Protein AF-A0A7V6C024-F1 (afdb_monomer)

Foldseek 3Di:
DPPVVVVVVVVVVVVVVVVVVVVVVVVVVVVVPPPPVQDPPQQASWLLVVVQLCVVQVHDPPDRDDLVSLCVAQEGADPPPDLPDDLSNATADPRNNLSNLNHAYYHRANHAYADPLSCLRNLNHQEDHHANYAHADPLSLLNNLNHQEDHHANYAHADPVSCVNNVNHNYDHHHNYNYDD

Mean predicted aligned error: 11.64 Å

Sequence (181 aa):
MKRLTNKIVKKAIWQKGALAILFILLFLILSACGGKAATKDELVADKNLQKLIRTTLALSEEHKITIDDLKKLKTLKCDYCDGDLTQEQKIISLLGLEHATNLEDLELQYNKISDITALANLKKLSKLYLHDNDISDISVLSGLTNLKSLWILQNRITDVSALSKLINLQHLDIAFNKISD

Nearest PDB structures (foldseek):
  2omu-assembly1_A  TM=9.374E-01  e=1.574E-12  Listeria monocytogenes EGD-e
  2omy-assembly1_A  TM=9.307E-01  e=6.108E-12  Listeria monocytogenes EGD-e
  2omz-assembly1_A  TM=8.652E-01  e=1.993E-12  Listeria monocytogenes EGD-e
  2omv-assembly1_A  TM=9.329E-01  e=1.765E-11  Listeria monocytogenes EGD-e
  4fmz-assembly1_A  TM=7.833E-01  e=1.239E-11  Listeria monocytogenes serotype 4b str. F2365

Structure (mmCIF, N/CA/C/O backbone):
data_AF-A0A7V6C024-F1
#
_entry.id   AF-A0A7V6C024-F1
#
loop_
_atom_site.group_PDB
_atom_site.id
_atom_site.type_symbol
_atom_site.label_atom_id
_atom_site.label_alt_id
_atom_site.label_comp_id
_atom_site.label_asym_id
_atom_site.label_entity_id
_atom_site.label_seq_id
_atom_site.pdbx_PDB_ins_code
_atom_site.Cartn_x
_atom_site.Cartn_y
_atom_site.Cartn_z
_atom_site.occupancy
_atom_site.B_iso_or_equiv
_atom_site.auth_seq_id
_atom_site.auth_comp_id
_atom_site.auth_asym_id
_atom_site.auth_atom_id
_atom_site.pdbx_PDB_model_num
ATOM 1 N N . MET A 1 1 ? -5.488 29.085 -77.826 1.00 54.28 1 MET A N 1
ATOM 2 C CA . MET A 1 1 ? -5.741 27.928 -76.929 1.00 54.28 1 MET A CA 1
ATOM 3 C C . MET A 1 1 ? -4.695 27.726 -75.803 1.00 54.28 1 MET A C 1
ATOM 5 O O . MET A 1 1 ? -4.559 26.616 -75.318 1.00 54.28 1 MET A O 1
ATOM 9 N N . LYS A 1 2 ? -3.992 28.765 -75.301 1.00 52.16 2 LYS A N 1
ATOM 10 C CA . LYS A 1 2 ? -2.992 28.635 -74.200 1.00 52.16 2 LYS A CA 1
ATOM 11 C C . LYS A 1 2 ? -3.366 29.335 -72.870 1.00 52.16 2 LYS A C 1
ATOM 13 O O . LYS A 1 2 ? -2.596 29.284 -71.919 1.00 52.16 2 LYS A O 1
ATOM 18 N N . ARG A 1 3 ? -4.538 29.988 -72.773 1.00 53.03 3 ARG A N 1
ATOM 19 C CA . ARG A 1 3 ? -4.987 30.706 -71.550 1.00 53.03 3 ARG A CA 1
ATOM 20 C C . ARG A 1 3 ? -6.018 29.953 -70.691 1.00 53.03 3 ARG A C 1
ATOM 22 O O . ARG A 1 3 ? -6.073 30.199 -69.492 1.00 53.03 3 ARG A O 1
ATOM 29 N N . LEU A 1 4 ? -6.782 29.012 -71.255 1.00 45.53 4 LEU A N 1
ATOM 30 C CA . LEU A 1 4 ? -7.743 28.185 -70.499 1.00 45.53 4 LEU A CA 1
ATOM 31 C C . LEU A 1 4 ? -7.077 26.993 -69.789 1.00 45.53 4 LEU A C 1
ATOM 33 O O . LEU A 1 4 ? -7.498 26.613 -68.700 1.00 45.53 4 LEU A O 1
ATOM 37 N N . THR A 1 5 ? -5.974 26.473 -70.332 1.00 49.38 5 THR A N 1
ATOM 38 C CA . THR A 1 5 ? -5.200 25.373 -69.733 1.00 49.38 5 THR A CA 1
ATOM 39 C C . THR A 1 5 ? -4.528 25.773 -68.415 1.00 49.38 5 THR A C 1
ATOM 41 O O . THR A 1 5 ? -4.522 24.993 -67.470 1.00 49.38 5 THR A O 1
ATOM 44 N N . ASN A 1 6 ? -4.071 27.021 -68.275 1.00 48.81 6 ASN A N 1
ATOM 45 C CA . ASN A 1 6 ? -3.399 27.486 -67.054 1.00 48.81 6 ASN A CA 1
ATOM 46 C C . ASN A 1 6 ? -4.333 27.673 -65.840 1.00 48.81 6 ASN A C 1
ATOM 48 O O . ASN A 1 6 ? -3.884 27.527 -64.705 1.00 48.81 6 ASN A O 1
ATOM 52 N N . LYS A 1 7 ? -5.628 27.964 -66.040 1.00 54.00 7 LYS A N 1
ATOM 53 C CA . LYS A 1 7 ? -6.599 28.058 -64.929 1.00 54.00 7 LYS A CA 1
ATOM 54 C C . LYS A 1 7 ? -7.032 26.679 -64.422 1.00 54.00 7 LYS A C 1
ATOM 56 O O . LYS A 1 7 ? -7.172 26.508 -63.216 1.00 54.00 7 LYS A O 1
ATOM 61 N N . ILE A 1 8 ? -7.189 25.699 -65.313 1.00 52.50 8 ILE A N 1
ATOM 62 C CA . ILE A 1 8 ? -7.567 24.324 -64.944 1.00 52.50 8 ILE A CA 1
ATOM 63 C C . ILE A 1 8 ? -6.389 23.610 -64.259 1.00 52.50 8 ILE A C 1
ATOM 65 O O . ILE A 1 8 ? -6.577 22.987 -63.218 1.00 52.50 8 ILE A O 1
ATOM 69 N N . VAL A 1 9 ? -5.160 23.797 -64.757 1.00 52.78 9 VAL A N 1
ATOM 70 C CA . VAL A 1 9 ? -3.946 23.219 -64.152 1.00 52.78 9 VAL A CA 1
ATOM 71 C C . VAL A 1 9 ? -3.631 23.850 -62.787 1.00 52.78 9 VAL A C 1
ATOM 73 O O . VAL A 1 9 ? -3.361 23.119 -61.839 1.00 52.78 9 VAL A O 1
ATOM 76 N N . LYS A 1 10 ? -3.767 25.177 -62.609 1.00 51.41 10 LYS A N 1
ATOM 77 C CA . LYS A 1 10 ? -3.590 25.810 -61.282 1.00 51.41 10 LYS A CA 1
ATOM 78 C C . LYS A 1 10 ? -4.656 25.388 -60.260 1.00 51.41 10 LYS A C 1
ATOM 80 O O . LYS A 1 10 ? -4.321 25.216 -59.091 1.00 51.41 10 LYS A O 1
ATOM 85 N N . LYS A 1 11 ? -5.911 25.173 -60.680 1.00 50.06 11 LYS A N 1
ATOM 86 C CA . LYS A 1 11 ? -6.996 24.707 -59.793 1.00 50.06 11 LYS A CA 1
ATOM 87 C C . LYS A 1 11 ? -6.823 23.229 -59.395 1.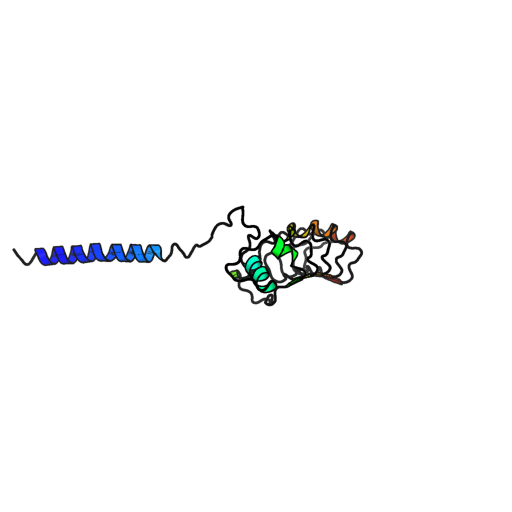00 50.06 11 LYS A C 1
ATOM 89 O O . LYS A 1 11 ? -7.080 22.882 -58.248 1.00 50.06 11 LYS A O 1
ATOM 94 N N . ALA A 1 12 ? -6.292 22.392 -60.293 1.00 44.88 12 ALA A N 1
ATOM 95 C CA . ALA A 1 12 ? -5.966 20.990 -60.010 1.00 44.88 12 ALA A CA 1
ATOM 96 C C . ALA A 1 12 ? -4.742 20.820 -59.083 1.00 44.88 12 ALA A C 1
ATOM 98 O O . ALA A 1 12 ? -4.730 19.917 -58.247 1.00 44.88 12 ALA A O 1
ATOM 99 N N . ILE A 1 13 ? -3.738 21.701 -59.179 1.00 49.62 13 ILE A N 1
ATOM 100 C CA . ILE A 1 13 ? -2.555 21.683 -58.296 1.00 49.62 13 ILE A CA 1
ATOM 101 C C . ILE A 1 13 ? -2.923 22.126 -56.866 1.00 49.62 13 ILE A C 1
ATOM 103 O O . ILE A 1 13 ? -2.433 21.540 -55.904 1.00 49.62 13 ILE A O 1
ATOM 107 N N . TRP A 1 14 ? -3.863 23.066 -56.705 1.00 44.59 14 TRP A N 1
ATOM 108 C CA . TRP A 1 14 ? -4.385 23.452 -55.383 1.00 44.59 14 TRP A CA 1
ATOM 109 C C . TRP A 1 14 ? -5.337 22.415 -54.761 1.00 44.59 14 TRP A C 1
ATOM 111 O O . TRP A 1 14 ? -5.372 22.291 -53.541 1.00 44.59 14 TRP A O 1
ATOM 121 N N . GLN A 1 15 ? -6.053 21.613 -55.560 1.00 50.16 15 GLN A N 1
ATOM 122 C CA . GLN A 1 15 ? -6.869 20.509 -55.027 1.00 50.16 15 GLN A CA 1
ATOM 123 C C . GLN A 1 15 ? -6.052 19.267 -54.643 1.00 50.16 15 GLN A C 1
ATOM 125 O O . GLN A 1 15 ? -6.440 18.563 -53.717 1.00 50.16 15 GLN A O 1
ATOM 130 N N . LYS A 1 16 ? -4.908 19.002 -55.290 1.00 46.62 16 LYS A N 1
ATOM 131 C CA . LYS A 1 16 ? -4.027 17.882 -54.904 1.00 46.62 16 LYS A CA 1
ATOM 132 C C . LYS A 1 16 ? -3.025 18.240 -53.796 1.00 46.62 16 LYS A C 1
ATOM 134 O O . LYS A 1 16 ? -2.629 17.353 -53.048 1.00 46.62 16 LYS A O 1
ATOM 139 N N . GLY A 1 17 ? -2.667 19.518 -53.639 1.00 46.12 17 GLY A N 1
ATOM 140 C CA . GLY A 1 17 ? -1.785 19.994 -52.562 1.00 46.12 17 GLY A CA 1
ATOM 141 C C . GLY A 1 17 ? -2.461 20.158 -51.193 1.00 46.12 17 GLY A C 1
ATOM 142 O O . GLY A 1 17 ? -1.794 20.036 -50.171 1.00 46.12 17 GLY A O 1
ATOM 143 N N . ALA A 1 18 ? -3.780 20.372 -51.145 1.00 46.41 18 ALA A N 1
ATOM 144 C CA . ALA A 1 18 ? -4.511 20.532 -49.882 1.00 46.41 18 ALA A CA 1
ATOM 145 C C . ALA A 1 18 ? -4.884 19.196 -49.200 1.00 46.41 18 ALA A C 1
ATOM 147 O O . ALA A 1 18 ? -5.122 19.171 -47.997 1.00 46.41 18 ALA A O 1
ATOM 148 N N . LEU A 1 19 ? -4.896 18.077 -49.935 1.00 45.44 19 LEU A N 1
ATOM 149 C CA . LEU A 1 19 ? -5.233 16.752 -49.389 1.00 45.44 19 LEU A CA 1
ATOM 150 C C . LEU A 1 19 ? -4.024 15.977 -48.839 1.00 45.44 19 LEU A C 1
ATOM 152 O O . LEU A 1 19 ? -4.198 15.152 -47.948 1.00 45.44 19 LEU A O 1
ATOM 156 N N . ALA A 1 20 ? -2.799 16.267 -49.292 1.00 47.19 20 ALA A N 1
ATOM 157 C CA . ALA A 1 20 ? -1.595 15.628 -48.748 1.00 47.19 20 ALA A CA 1
ATOM 158 C C . ALA A 1 20 ? -1.141 16.245 -47.409 1.00 47.19 20 ALA A C 1
ATOM 160 O O . ALA A 1 20 ? -0.598 15.544 -46.559 1.00 47.19 20 ALA A O 1
ATOM 161 N N . ILE A 1 21 ? -1.423 17.532 -47.174 1.00 49.06 21 ILE A N 1
ATOM 162 C CA . ILE A 1 21 ? -1.108 18.194 -45.895 1.00 49.06 21 ILE A CA 1
ATOM 163 C C . ILE A 1 21 ? -2.163 17.863 -44.826 1.00 49.06 21 ILE A C 1
ATOM 165 O O . ILE A 1 21 ? -1.834 17.789 -43.644 1.00 49.06 21 ILE A O 1
ATOM 169 N N . LEU A 1 22 ? -3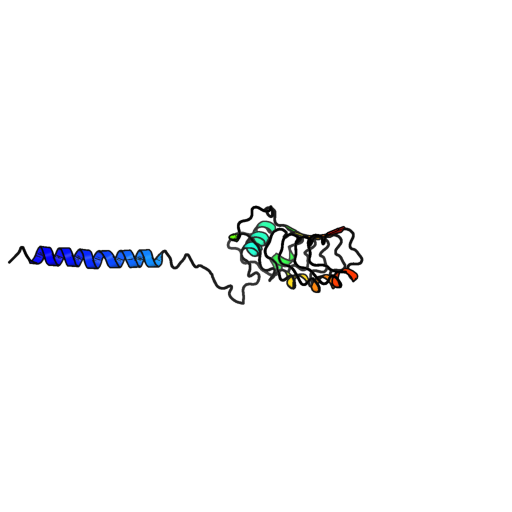.398 17.531 -45.225 1.00 42.78 22 LEU A N 1
ATOM 170 C CA . LEU A 1 22 ? -4.404 17.021 -44.290 1.00 42.78 22 LEU A CA 1
ATOM 171 C C . LEU A 1 22 ? -4.144 15.564 -43.861 1.00 42.78 22 LEU A C 1
ATOM 173 O O . LEU A 1 22 ? -4.583 15.173 -42.788 1.00 42.78 22 LEU A O 1
ATOM 177 N N . PHE A 1 23 ? -3.388 14.775 -44.636 1.00 48.66 23 PHE A N 1
ATOM 178 C CA . PHE A 1 23 ? -3.009 13.406 -44.249 1.00 48.66 23 PHE A CA 1
ATOM 179 C C . PHE A 1 23 ? -1.745 13.334 -43.378 1.00 48.66 23 PHE A C 1
ATOM 181 O O . PHE A 1 23 ? -1.591 12.383 -42.620 1.00 48.66 23 PHE A O 1
ATOM 188 N N . ILE A 1 24 ? -0.877 14.353 -43.415 1.00 48.47 24 ILE A N 1
ATOM 189 C CA . ILE A 1 24 ? 0.264 14.466 -42.487 1.00 48.47 24 ILE A CA 1
ATOM 190 C C . ILE A 1 24 ? -0.163 15.124 -41.161 1.00 48.47 24 ILE A C 1
ATOM 192 O O . ILE A 1 24 ? 0.375 14.787 -40.111 1.00 48.47 24 ILE A O 1
ATOM 196 N N . LEU A 1 25 ? -1.210 15.959 -41.158 1.00 46.44 25 LEU A N 1
ATOM 197 C CA . LEU A 1 25 ? -1.819 16.467 -39.918 1.00 46.44 25 LEU A CA 1
ATOM 198 C C . LEU A 1 25 ? -2.867 15.524 -39.295 1.00 46.44 25 LEU A C 1
ATOM 200 O O . LEU A 1 25 ? -3.147 15.654 -38.108 1.00 46.44 25 LEU A O 1
ATOM 204 N N . LEU A 1 26 ? -3.371 14.518 -40.024 1.00 43.09 26 LEU A N 1
ATOM 205 C CA . LEU A 1 26 ? -4.168 13.416 -39.452 1.00 43.09 26 LEU A CA 1
ATOM 206 C C . LEU A 1 26 ? -3.310 12.215 -38.995 1.00 43.09 26 LEU A C 1
ATOM 208 O O . LEU A 1 26 ? -3.835 11.274 -38.411 1.00 43.09 26 LEU A O 1
ATOM 212 N N . PHE A 1 27 ? -1.988 12.257 -39.195 1.00 48.25 27 PHE A N 1
ATOM 213 C CA . PHE A 1 27 ? -1.042 11.302 -38.595 1.00 48.25 27 PHE A CA 1
ATOM 214 C C . PHE A 1 27 ? -0.293 11.861 -37.373 1.00 48.25 27 PHE A C 1
ATOM 216 O O . PHE A 1 27 ? 0.390 11.111 -36.684 1.00 48.25 27 PHE A O 1
ATOM 223 N N . LEU A 1 28 ? -0.482 13.144 -37.045 1.00 44.44 28 LEU A N 1
ATOM 224 C CA . LEU A 1 28 ? 0.035 13.778 -35.822 1.00 44.44 28 LEU A CA 1
ATOM 225 C C . LEU A 1 28 ? -0.993 13.860 -34.679 1.00 44.44 28 LEU A C 1
ATOM 227 O O . LEU A 1 28 ? -0.661 14.325 -33.595 1.00 44.44 28 LEU A O 1
ATOM 231 N N . ILE A 1 29 ? -2.218 13.361 -34.884 1.00 47.16 29 ILE A N 1
ATOM 232 C CA . ILE A 1 29 ? -3.246 13.242 -33.826 1.00 47.16 29 ILE A CA 1
ATOM 233 C C . ILE A 1 29 ? -3.553 11.763 -33.499 1.00 47.16 29 ILE A C 1
ATOM 235 O O . ILE A 1 29 ? -4.204 11.459 -32.505 1.00 47.16 29 ILE A O 1
ATOM 239 N N . LEU A 1 30 ? -2.984 10.807 -34.245 1.00 40.84 30 LEU A N 1
ATOM 240 C CA . LEU A 1 30 ? -3.086 9.367 -33.956 1.00 40.84 30 LEU A CA 1
ATOM 241 C C . LEU A 1 30 ? -1.920 8.799 -33.126 1.00 40.84 30 LEU A C 1
ATOM 243 O O . LEU A 1 30 ? -1.860 7.595 -32.902 1.00 40.84 30 LEU A O 1
ATOM 247 N N . SER A 1 31 ? -1.049 9.658 -32.586 1.00 50.81 31 SER A N 1
ATOM 248 C CA . SER A 1 31 ? -0.127 9.297 -31.496 1.00 50.81 31 SER A CA 1
ATOM 249 C C . SER A 1 31 ? -0.411 10.041 -30.184 1.00 50.81 31 SER A C 1
ATOM 251 O O . SER A 1 31 ? 0.408 9.990 -29.272 1.00 50.81 31 SER A O 1
ATOM 253 N N . ALA A 1 32 ? -1.562 10.715 -30.070 1.00 42.62 32 ALA A N 1
ATOM 254 C CA . ALA A 1 32 ? -1.996 11.399 -28.845 1.00 42.62 32 ALA A CA 1
ATOM 255 C C . ALA A 1 32 ? -3.149 10.683 -28.117 1.00 42.62 32 ALA A C 1
ATOM 257 O O . ALA A 1 32 ? -3.550 11.095 -27.036 1.00 42.62 32 ALA A O 1
ATOM 258 N N . CYS A 1 33 ? -3.626 9.552 -28.643 1.00 41.69 33 CYS A N 1
ATOM 259 C CA . CYS A 1 33 ? -4.345 8.559 -27.849 1.00 41.69 33 CYS A CA 1
ATOM 260 C C . CYS A 1 33 ? -3.462 7.315 -27.710 1.00 41.69 33 CYS A C 1
ATOM 262 O O . CYS A 1 33 ? -3.810 6.206 -28.096 1.00 41.69 33 CYS A O 1
ATOM 264 N N . GLY A 1 34 ? -2.265 7.519 -27.156 1.00 37.91 34 GLY A N 1
ATOM 265 C CA . GLY A 1 34 ? -1.400 6.457 -26.651 1.00 37.91 34 GLY A CA 1
ATOM 266 C C . GLY A 1 34 ? -1.929 5.877 -25.339 1.00 37.91 34 GLY A C 1
ATOM 267 O O . GLY A 1 34 ? -1.155 5.606 -24.418 1.00 37.91 34 GLY A O 1
ATOM 268 N N . GLY A 1 35 ? -3.242 5.657 -25.250 1.00 43.41 35 GLY A N 1
ATOM 269 C CA . GLY A 1 35 ? -3.769 4.594 -24.421 1.00 43.41 35 GLY A CA 1
ATOM 270 C C . GLY A 1 35 ? -3.293 3.288 -25.040 1.00 43.41 35 GLY A C 1
ATOM 271 O O . GLY A 1 35 ? -4.054 2.610 -25.722 1.00 43.41 35 GLY A O 1
ATOM 272 N N . LYS A 1 36 ? -2.014 2.933 -24.832 1.00 44.03 36 LYS A N 1
ATOM 273 C CA . LYS A 1 36 ? -1.646 1.521 -24.794 1.00 44.03 36 LYS A CA 1
ATOM 274 C C . LYS A 1 36 ? -2.594 0.944 -23.755 1.00 44.03 36 LYS A C 1
ATOM 276 O O . LYS A 1 36 ? -2.414 1.202 -22.567 1.00 44.03 36 LYS A O 1
ATOM 281 N N . ALA A 1 37 ? -3.649 0.277 -24.219 1.00 39.59 37 ALA A N 1
ATOM 282 C CA . ALA A 1 37 ? -4.389 -0.644 -23.386 1.00 39.59 37 ALA A CA 1
ATOM 283 C C . ALA A 1 37 ? -3.314 -1.490 -22.713 1.00 39.59 37 ALA A C 1
ATOM 285 O O . ALA A 1 37 ? -2.490 -2.072 -23.426 1.00 39.59 37 ALA A O 1
ATOM 286 N N . ALA A 1 38 ? -3.243 -1.421 -21.382 1.00 45.38 38 ALA A N 1
ATOM 287 C CA . ALA A 1 38 ? -2.311 -2.214 -20.603 1.00 45.38 38 ALA A CA 1
ATOM 288 C C . ALA A 1 38 ? -2.439 -3.645 -21.123 1.00 45.38 38 ALA A C 1
ATOM 290 O O . ALA A 1 38 ? -3.500 -4.269 -21.024 1.00 45.38 38 ALA A O 1
ATOM 291 N N . THR A 1 39 ? -1.410 -4.111 -21.826 1.00 42.69 39 THR A N 1
ATOM 292 C CA . THR A 1 39 ? -1.384 -5.486 -22.294 1.00 42.69 39 THR A CA 1
ATOM 293 C C . THR A 1 39 ? -1.443 -6.333 -21.039 1.00 42.69 39 THR A C 1
ATOM 295 O O . THR A 1 39 ? -0.733 -6.033 -20.081 1.00 42.69 39 THR A O 1
ATOM 298 N N . LYS A 1 40 ? -2.284 -7.365 -21.035 1.00 51.59 40 LYS A N 1
ATOM 299 C CA . LYS A 1 40 ? -2.589 -8.229 -19.881 1.00 51.59 40 LYS A CA 1
ATOM 300 C C . LYS A 1 40 ? -1.356 -8.873 -19.200 1.00 51.59 40 LYS A C 1
ATOM 302 O O . LYS A 1 40 ? -1.515 -9.519 -18.174 1.00 51.59 40 LYS A O 1
ATOM 307 N N . ASP A 1 41 ? -0.163 -8.660 -19.759 1.00 58.47 41 ASP A N 1
ATOM 308 C CA . ASP A 1 41 ? 1.140 -9.198 -19.364 1.00 58.47 41 ASP A CA 1
ATOM 309 C C . ASP A 1 41 ? 2.083 -8.161 -18.709 1.00 58.47 41 ASP A C 1
ATOM 311 O O . ASP A 1 41 ? 3.251 -8.462 -18.446 1.00 58.47 41 ASP A O 1
ATOM 315 N N . GLU A 1 42 ? 1.643 -6.918 -18.483 1.00 82.19 42 GLU A N 1
ATOM 316 C CA . GLU A 1 42 ? 2.473 -5.916 -17.805 1.00 82.19 42 GLU A CA 1
ATOM 317 C C . GLU A 1 42 ? 2.434 -6.121 -16.283 1.00 82.19 42 GLU A C 1
ATOM 319 O O . GLU A 1 42 ? 1.410 -5.892 -15.646 1.00 82.19 42 GLU A O 1
ATOM 324 N N . LEU A 1 43 ? 3.569 -6.554 -15.712 1.00 93.75 43 LEU A N 1
ATOM 325 C CA . LEU A 1 43 ? 3.740 -6.864 -14.282 1.00 93.75 43 LEU A CA 1
ATOM 326 C C . LEU A 1 43 ? 3.235 -5.746 -13.356 1.00 93.75 43 LEU A C 1
ATOM 328 O O . LEU A 1 43 ? 2.671 -6.033 -12.310 1.00 93.75 43 LEU A O 1
ATOM 332 N N . VAL A 1 44 ? 3.454 -4.486 -13.744 1.00 95.44 44 VAL A N 1
ATOM 333 C CA . VAL A 1 44 ? 2.949 -3.295 -13.052 1.00 95.44 44 VAL A CA 1
ATOM 334 C C . VAL A 1 44 ? 2.209 -2.442 -14.077 1.00 95.44 44 VAL A C 1
ATOM 336 O O . VAL A 1 44 ? 2.832 -1.716 -14.847 1.00 95.44 44 VAL A O 1
ATOM 339 N N . ALA A 1 45 ? 0.882 -2.542 -14.118 1.00 89.44 45 ALA A N 1
ATOM 340 C CA . ALA A 1 45 ? 0.078 -1.906 -15.166 1.00 89.44 45 ALA A CA 1
ATOM 341 C C . ALA A 1 45 ? -0.017 -0.372 -15.031 1.00 89.44 45 ALA A C 1
ATOM 343 O O . ALA A 1 45 ? -0.130 0.340 -16.030 1.00 89.44 45 ALA A O 1
ATOM 344 N N . ASP A 1 46 ? 0.016 0.151 -13.804 1.00 94.12 46 ASP A N 1
ATOM 345 C CA . ASP A 1 46 ? -0.144 1.581 -13.541 1.00 94.12 46 ASP A CA 1
ATOM 346 C C . ASP A 1 46 ? 1.157 2.349 -13.819 1.00 94.12 46 ASP A C 1
ATOM 348 O O . ASP A 1 46 ? 2.173 2.143 -13.157 1.00 94.12 46 ASP A O 1
ATOM 352 N N . LYS A 1 47 ? 1.136 3.254 -14.804 1.00 93.38 47 LYS A N 1
ATOM 353 C CA . LYS A 1 47 ? 2.326 4.010 -15.233 1.00 93.38 47 LYS A CA 1
ATOM 354 C C . LYS A 1 47 ? 2.881 4.932 -14.143 1.00 93.38 47 LYS A C 1
ATOM 356 O O . LYS A 1 47 ? 4.095 5.132 -14.090 1.00 93.38 47 LYS A O 1
ATOM 361 N N . ASN A 1 48 ? 2.024 5.482 -13.283 1.00 93.06 48 ASN A N 1
ATOM 362 C CA . ASN A 1 48 ? 2.450 6.352 -12.188 1.00 93.06 48 ASN A CA 1
ATOM 363 C C . ASN A 1 48 ? 3.106 5.526 -11.082 1.00 93.06 48 ASN A C 1
ATOM 365 O O . ASN A 1 48 ? 4.154 5.913 -10.566 1.00 93.06 48 ASN A O 1
ATOM 369 N N . LEU A 1 49 ? 2.569 4.336 -10.804 1.00 95.19 49 LEU A N 1
ATOM 370 C CA . LEU A 1 49 ? 3.214 3.373 -9.918 1.00 95.19 49 LEU A CA 1
ATOM 371 C C . LEU A 1 49 ? 4.557 2.901 -10.488 1.00 95.19 49 LEU A C 1
ATOM 373 O O . LEU A 1 49 ? 5.543 2.847 -9.754 1.00 95.19 49 LEU A O 1
ATOM 377 N N . GLN A 1 50 ? 4.638 2.619 -11.794 1.00 95.44 50 GLN A N 1
ATOM 378 C CA . GLN A 1 50 ? 5.908 2.270 -12.434 1.00 95.44 50 GLN A CA 1
ATOM 379 C C . GLN A 1 50 ? 6.946 3.379 -12.255 1.00 95.44 50 GLN A C 1
ATOM 381 O O . GLN A 1 50 ? 8.079 3.103 -11.863 1.00 95.44 50 GLN A O 1
ATOM 386 N N . LYS A 1 51 ? 6.564 4.633 -12.525 1.00 93.69 51 LYS A N 1
ATOM 387 C CA . LYS A 1 51 ? 7.440 5.793 -12.343 1.00 93.69 51 LYS A CA 1
ATOM 388 C C . LYS A 1 51 ? 7.926 5.885 -10.898 1.00 93.69 51 LYS A C 1
ATOM 390 O O . LYS A 1 51 ? 9.127 5.999 -10.671 1.00 93.69 51 LYS A O 1
ATOM 395 N N . LEU A 1 52 ? 7.018 5.747 -9.933 1.00 94.62 52 LEU A N 1
ATOM 396 C CA . LEU A 1 52 ? 7.352 5.790 -8.513 1.00 94.62 52 LEU A CA 1
ATOM 397 C C . LEU A 1 52 ? 8.349 4.692 -8.114 1.00 94.62 52 LEU A C 1
ATOM 399 O O . LEU A 1 52 ? 9.323 4.964 -7.412 1.00 94.62 52 LEU A O 1
ATOM 403 N N . ILE A 1 53 ? 8.142 3.463 -8.592 1.00 96.38 53 ILE A N 1
ATOM 404 C CA . ILE A 1 53 ? 9.054 2.336 -8.353 1.00 96.38 53 ILE A CA 1
ATOM 405 C C . ILE A 1 53 ? 10.423 2.608 -8.981 1.00 96.38 53 ILE A C 1
ATOM 407 O O . ILE A 1 53 ? 11.444 2.404 -8.323 1.00 96.38 53 ILE A O 1
ATOM 411 N N . ARG A 1 54 ? 10.464 3.095 -10.230 1.00 95.94 54 ARG A N 1
ATOM 412 C CA . ARG A 1 54 ? 11.721 3.436 -10.912 1.00 95.94 54 ARG A CA 1
ATOM 413 C C . ARG A 1 54 ? 12.492 4.503 -10.149 1.00 95.94 54 ARG A C 1
ATOM 415 O O . ARG A 1 54 ? 13.670 4.301 -9.882 1.00 95.94 54 ARG A O 1
ATOM 422 N N . THR A 1 55 ? 11.832 5.583 -9.734 1.00 93.94 55 THR A N 1
ATOM 423 C CA . THR A 1 55 ? 12.463 6.641 -8.934 1.00 93.94 55 THR A CA 1
ATOM 424 C C . THR A 1 55 ? 12.978 6.099 -7.599 1.00 93.94 55 THR A C 1
ATOM 426 O O . THR A 1 55 ? 14.135 6.325 -7.257 1.00 93.94 55 THR A O 1
ATOM 429 N N . THR A 1 56 ? 12.165 5.310 -6.892 1.00 95.62 56 THR A N 1
ATOM 430 C CA . THR A 1 56 ? 12.515 4.724 -5.586 1.00 95.62 56 THR A CA 1
ATOM 431 C C . THR A 1 56 ? 13.746 3.818 -5.664 1.00 95.62 56 THR A C 1
ATOM 433 O O . THR A 1 56 ? 14.574 3.802 -4.756 1.00 95.62 56 THR A O 1
ATOM 436 N N . LEU A 1 57 ? 13.882 3.059 -6.752 1.00 96.44 57 LEU A N 1
ATOM 437 C CA . LEU A 1 57 ? 14.991 2.130 -6.973 1.00 96.44 57 LEU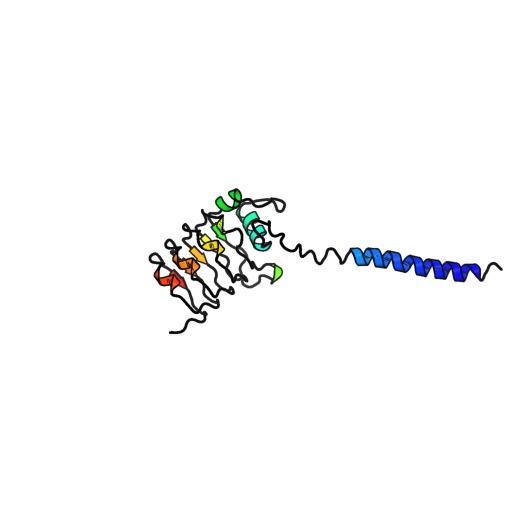 A CA 1
ATOM 438 C C . LEU A 1 57 ? 16.133 2.728 -7.815 1.00 96.44 57 LEU A C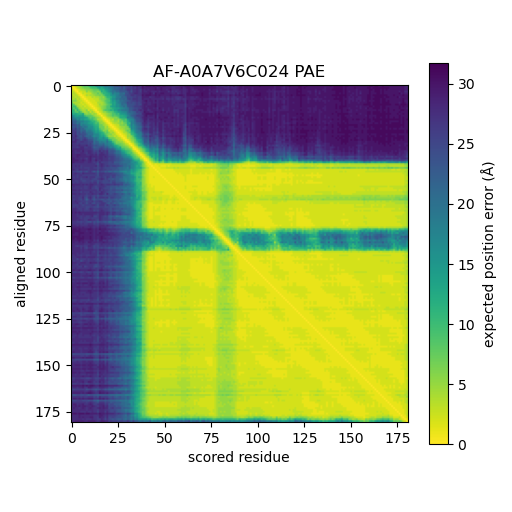 1
ATOM 440 O O . LEU A 1 57 ? 17.053 1.995 -8.177 1.00 96.44 57 LEU A O 1
ATOM 444 N N . ALA A 1 58 ? 16.078 4.028 -8.129 1.00 96.94 58 ALA A N 1
ATOM 445 C CA . ALA A 1 58 ? 17.024 4.726 -9.004 1.00 96.94 58 ALA A CA 1
ATOM 446 C C . ALA A 1 58 ? 17.248 4.022 -10.364 1.00 96.94 58 ALA A C 1
ATOM 448 O O . ALA A 1 58 ? 18.370 3.924 -10.864 1.00 96.94 58 ALA A O 1
ATOM 449 N N . LEU A 1 59 ? 16.168 3.510 -10.956 1.00 95.62 59 LEU A N 1
ATOM 450 C CA . LEU A 1 59 ? 16.154 2.846 -12.259 1.00 95.62 59 LEU A CA 1
ATOM 451 C C . LEU A 1 59 ? 15.925 3.868 -13.379 1.00 95.62 59 LEU A C 1
ATOM 453 O O . LEU A 1 59 ? 15.283 4.897 -13.176 1.00 95.62 59 LEU A O 1
ATOM 457 N N . SER A 1 60 ? 16.419 3.572 -14.583 1.00 96.31 60 SER A N 1
ATOM 458 C CA . SER A 1 60 ? 16.155 4.411 -15.756 1.00 96.31 60 SER A CA 1
ATOM 459 C C . SER A 1 60 ? 14.694 4.307 -16.212 1.00 96.31 60 SER A C 1
ATOM 461 O O . SER A 1 60 ? 14.032 3.297 -15.978 1.00 96.31 60 SER A O 1
ATOM 463 N N . GLU A 1 61 ? 14.198 5.326 -16.919 1.00 91.25 61 GLU A N 1
ATOM 464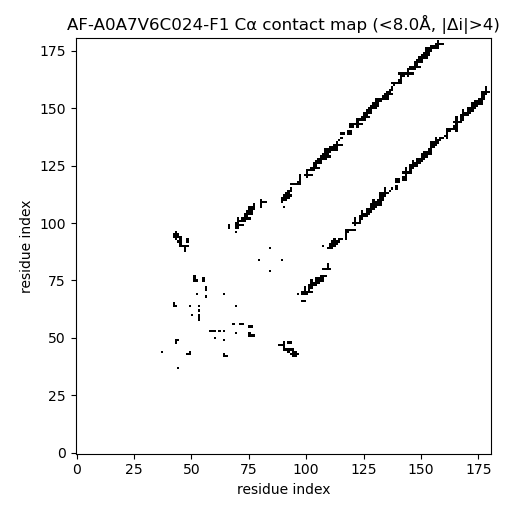 C CA . GLU A 1 61 ? 12.821 5.354 -17.451 1.00 91.25 61 GLU A CA 1
ATOM 465 C C . GLU A 1 61 ? 12.510 4.174 -18.391 1.00 91.25 61 GLU A C 1
ATOM 467 O O . GLU A 1 61 ? 11.412 3.624 -18.365 1.00 91.25 61 GLU A O 1
ATOM 472 N N . GLU A 1 62 ? 13.502 3.724 -19.163 1.00 92.25 62 GLU A N 1
ATOM 473 C CA . GLU A 1 62 ? 13.376 2.585 -20.085 1.00 92.25 62 GLU A CA 1
ATOM 474 C C . GLU A 1 62 ? 13.523 1.221 -19.387 1.00 92.25 62 GLU A C 1
ATOM 476 O O . GLU A 1 62 ? 13.317 0.172 -20.003 1.00 92.25 62 GLU A O 1
ATOM 481 N N . HIS A 1 63 ? 13.896 1.196 -18.100 1.00 94.31 63 HIS A N 1
ATOM 482 C CA . HIS A 1 63 ? 14.053 -0.053 -17.362 1.00 94.31 63 HIS A CA 1
ATOM 483 C C . HIS A 1 63 ? 12.698 -0.743 -17.194 1.00 94.31 63 HIS A C 1
ATOM 485 O O . HIS A 1 63 ? 11.744 -0.194 -16.623 1.00 94.31 63 HIS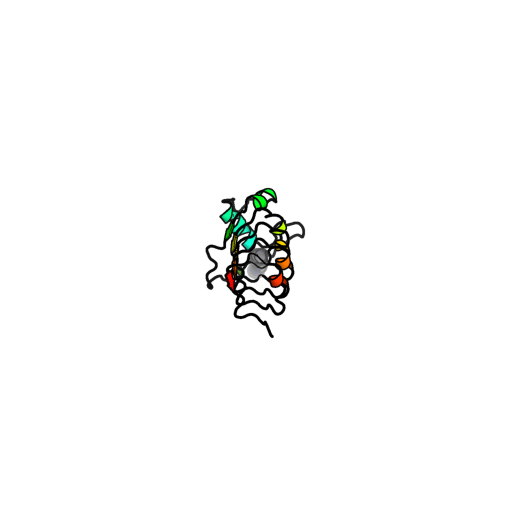 A O 1
ATOM 491 N N . LYS A 1 64 ? 12.619 -1.991 -17.660 1.00 95.81 64 LYS A N 1
ATOM 492 C CA . LYS A 1 64 ? 11.459 -2.851 -17.434 1.00 95.81 64 LYS A CA 1
ATOM 493 C C . LYS A 1 64 ? 11.504 -3.384 -16.004 1.00 95.81 64 LYS A C 1
ATOM 495 O O . LYS A 1 64 ? 12.391 -4.160 -15.666 1.00 95.81 64 LYS A O 1
ATOM 500 N N . ILE A 1 65 ? 10.520 -3.004 -15.192 1.00 96.75 65 ILE A N 1
ATOM 501 C CA . ILE A 1 65 ? 10.394 -3.466 -13.805 1.00 96.75 65 ILE A CA 1
ATOM 502 C C . ILE A 1 65 ? 10.237 -4.989 -13.776 1.00 96.75 65 ILE A C 1
ATOM 504 O O . ILE A 1 65 ? 9.411 -5.558 -14.495 1.00 96.75 65 ILE A O 1
ATOM 508 N N . THR A 1 66 ? 11.029 -5.639 -12.927 1.00 97.81 66 THR A N 1
ATOM 509 C CA . THR A 1 66 ? 11.006 -7.089 -12.708 1.00 97.81 66 THR A CA 1
ATOM 510 C C . THR A 1 66 ? 10.543 -7.438 -11.293 1.00 97.81 66 THR A C 1
ATOM 512 O O . THR A 1 66 ? 10.526 -6.592 -10.400 1.00 97.81 66 THR A O 1
ATOM 515 N N . ILE A 1 67 ? 10.214 -8.711 -11.050 1.00 98.06 67 ILE A N 1
ATOM 516 C CA . ILE A 1 67 ? 9.891 -9.199 -9.697 1.00 98.06 67 ILE A CA 1
ATOM 517 C C . ILE A 1 67 ? 11.077 -9.006 -8.740 1.00 98.06 67 ILE A C 1
ATOM 519 O O . ILE A 1 67 ? 10.879 -8.671 -7.572 1.00 98.06 67 ILE A O 1
ATOM 523 N N . ASP A 1 68 ? 12.308 -9.177 -9.221 1.00 98.38 68 ASP A N 1
ATOM 524 C CA . ASP A 1 68 ? 13.497 -8.969 -8.394 1.00 98.38 68 ASP A CA 1
ATOM 525 C C . ASP A 1 68 ? 13.680 -7.501 -8.010 1.00 98.38 68 ASP A C 1
ATOM 527 O O . ASP A 1 68 ? 14.159 -7.221 -6.914 1.00 98.38 68 ASP A O 1
ATOM 531 N N . ASP A 1 69 ? 13.250 -6.560 -8.854 1.00 98.50 69 ASP A N 1
ATOM 532 C CA . ASP A 1 69 ? 13.207 -5.143 -8.488 1.00 98.50 69 ASP A CA 1
ATOM 533 C C . ASP A 1 69 ? 12.173 -4.892 -7.388 1.00 98.50 69 ASP A C 1
ATOM 535 O O . ASP A 1 69 ? 12.493 -4.280 -6.371 1.00 98.50 69 ASP A O 1
ATOM 539 N N . LEU A 1 70 ? 10.968 -5.452 -7.523 1.00 98.56 70 LEU A N 1
ATOM 540 C CA . LEU A 1 70 ? 9.906 -5.317 -6.521 1.00 98.56 70 LEU A CA 1
ATOM 541 C C . LEU A 1 70 ? 10.315 -5.894 -5.160 1.00 98.56 70 LEU A C 1
ATOM 543 O O . LEU A 1 70 ? 10.041 -5.296 -4.122 1.00 98.56 70 LEU A O 1
ATOM 547 N N . LYS A 1 71 ? 11.049 -7.012 -5.137 1.00 98.44 71 LYS A N 1
ATOM 548 C CA . LYS A 1 71 ? 11.585 -7.600 -3.898 1.00 98.44 71 LYS A CA 1
ATOM 549 C C . LYS A 1 71 ? 12.634 -6.732 -3.199 1.00 98.44 71 LYS A C 1
ATOM 551 O O . LYS A 1 71 ? 12.894 -6.972 -2.019 1.00 98.44 71 LYS A O 1
ATOM 556 N N . LYS A 1 72 ? 13.254 -5.764 -3.883 1.00 98.62 72 LYS A N 1
ATOM 557 C CA . LYS A 1 72 ? 14.199 -4.814 -3.264 1.00 98.62 72 LYS A CA 1
ATOM 558 C C . LYS A 1 72 ? 13.479 -3.700 -2.503 1.00 98.62 72 LYS A C 1
ATOM 560 O O . LYS A 1 72 ? 14.103 -3.056 -1.662 1.00 98.62 72 LYS A O 1
ATOM 565 N N . LEU A 1 73 ? 12.190 -3.478 -2.769 1.00 98.50 73 LEU A N 1
ATOM 566 C CA . LEU A 1 73 ? 11.404 -2.458 -2.084 1.00 98.50 73 LEU A CA 1
ATOM 567 C C . LEU A 1 73 ? 11.231 -2.832 -0.608 1.00 98.50 73 LEU A C 1
ATOM 569 O O . LEU A 1 73 ? 10.597 -3.831 -0.276 1.00 98.50 73 LEU A O 1
ATOM 573 N N . LYS A 1 74 ? 11.785 -1.995 0.271 1.00 98.38 74 LYS A N 1
ATOM 574 C CA . LYS A 1 74 ? 11.437 -1.945 1.702 1.00 98.38 74 LYS A CA 1
ATOM 575 C C . LYS A 1 74 ? 10.472 -0.812 2.011 1.00 98.38 74 LYS A C 1
ATOM 577 O O . LYS A 1 74 ? 9.677 -0.887 2.939 1.00 98.38 74 LYS A O 1
ATOM 582 N N . THR A 1 75 ? 10.533 0.233 1.204 1.00 98.06 75 THR A N 1
ATOM 583 C CA . THR A 1 75 ? 9.767 1.451 1.375 1.00 98.06 75 THR A CA 1
ATOM 584 C C . THR A 1 75 ? 9.343 1.927 -0.002 1.00 98.06 75 THR A C 1
ATOM 586 O O . THR A 1 75 ? 10.155 1.910 -0.925 1.00 98.06 75 THR A O 1
ATOM 589 N N . LEU A 1 76 ? 8.087 2.338 -0.135 1.00 97.25 76 LEU A N 1
ATOM 590 C CA . LEU A 1 76 ? 7.563 2.977 -1.334 1.00 97.25 76 LEU A CA 1
ATOM 591 C C . LEU A 1 76 ? 6.718 4.163 -0.881 1.00 97.25 76 LEU A C 1
ATOM 593 O O . LEU A 1 76 ? 5.650 3.976 -0.297 1.00 97.25 76 LEU A O 1
ATOM 597 N N . LYS A 1 77 ? 7.237 5.373 -1.088 1.00 92.62 77 LYS A N 1
ATOM 598 C CA . LYS A 1 77 ? 6.614 6.612 -0.625 1.00 92.62 77 LYS A CA 1
ATOM 599 C C . LYS A 1 77 ? 6.493 7.581 -1.771 1.00 92.62 77 LYS A C 1
ATOM 601 O O . LYS A 1 77 ? 7.453 7.806 -2.498 1.00 92.62 77 LYS A O 1
ATOM 606 N N . CYS A 1 78 ? 5.311 8.148 -1.917 1.00 80.56 78 CYS A N 1
ATOM 607 C CA . CYS A 1 78 ? 5.075 9.199 -2.880 1.00 80.56 78 CYS A CA 1
ATOM 608 C C . CYS A 1 78 ? 5.548 10.553 -2.325 1.00 80.56 78 CYS A C 1
ATOM 610 O O . CYS A 1 78 ? 4.842 11.185 -1.542 1.00 80.56 78 CYS A O 1
ATOM 612 N N . ASP A 1 79 ? 6.724 11.011 -2.761 1.00 69.50 79 ASP A N 1
ATOM 613 C CA . ASP A 1 79 ? 7.334 12.271 -2.296 1.00 69.50 79 ASP A CA 1
ATOM 614 C C . ASP A 1 79 ? 6.547 13.535 -2.697 1.00 69.50 79 ASP A C 1
ATOM 616 O O . ASP A 1 79 ? 6.718 14.590 -2.092 1.00 69.50 79 ASP A O 1
ATOM 620 N N . TYR A 1 80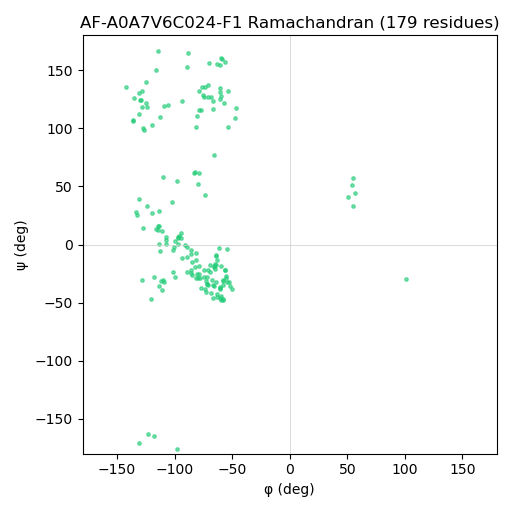 ? 5.674 13.433 -3.705 1.00 64.69 80 TYR A N 1
ATOM 621 C CA . TYR A 1 80 ? 4.879 14.544 -4.251 1.00 64.69 80 TYR A CA 1
ATOM 622 C C . TYR A 1 80 ? 3.377 14.377 -4.024 1.00 64.69 80 TYR A C 1
ATOM 624 O O . TYR A 1 80 ? 2.577 15.030 -4.685 1.00 64.69 80 TYR A O 1
ATOM 632 N N . CYS A 1 81 ? 2.970 13.487 -3.120 1.00 61.31 81 CYS A N 1
ATOM 633 C CA . CYS A 1 81 ? 1.569 13.350 -2.746 1.00 61.31 81 CYS A CA 1
ATOM 634 C C . CYS A 1 81 ? 1.184 14.465 -1.763 1.00 61.31 81 CYS A C 1
ATOM 636 O O . CYS A 1 81 ? 0.830 14.205 -0.615 1.00 61.31 81 CYS A O 1
ATOM 638 N N . ASP A 1 82 ? 1.298 15.715 -2.213 1.00 59.31 82 ASP A N 1
ATOM 639 C CA . ASP A 1 82 ? 0.463 16.797 -1.715 1.00 59.31 82 ASP A CA 1
ATOM 640 C C . ASP A 1 82 ? -0.828 16.841 -2.558 1.00 59.31 82 ASP A C 1
ATOM 642 O O . ASP A 1 82 ? -0.956 16.188 -3.602 1.00 59.31 82 ASP A O 1
ATOM 646 N N . GLY A 1 83 ? -1.849 17.540 -2.072 1.00 58.59 83 GLY A N 1
ATOM 647 C CA . GLY A 1 8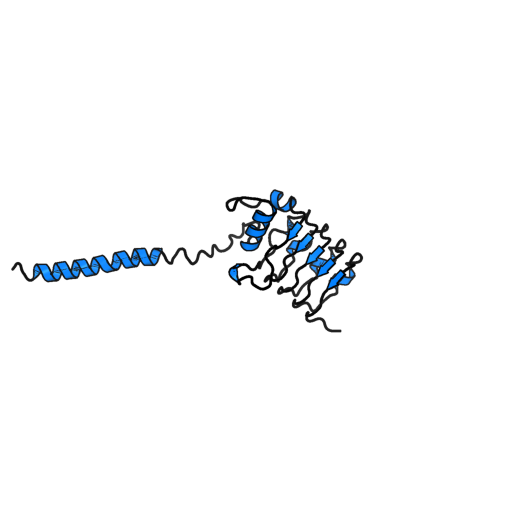3 ? -3.162 17.583 -2.718 1.00 58.59 83 GLY A CA 1
ATOM 648 C C . GLY A 1 83 ? -3.184 18.173 -4.140 1.00 58.59 83 GLY A C 1
ATOM 649 O O . GLY A 1 83 ? -4.257 18.163 -4.741 1.00 58.59 83 GLY A O 1
ATOM 650 N N . ASP A 1 84 ? -2.055 18.653 -4.683 1.00 60.44 84 ASP A N 1
ATOM 651 C CA . ASP A 1 84 ? -1.948 19.370 -5.965 1.00 60.44 84 ASP A CA 1
ATOM 652 C C . ASP A 1 84 ? -1.602 18.464 -7.166 1.00 60.44 84 ASP A C 1
ATOM 654 O O . ASP A 1 84 ? -1.406 18.924 -8.293 1.00 60.44 84 ASP A O 1
ATOM 658 N N . LEU A 1 85 ? -1.550 17.140 -6.975 1.00 63.22 85 LEU A N 1
ATOM 659 C CA . LEU A 1 85 ? -1.379 16.220 -8.105 1.00 63.22 85 LEU A CA 1
ATOM 660 C C . LEU A 1 85 ? -2.539 16.360 -9.105 1.00 63.22 85 LEU A C 1
ATOM 662 O O . LEU A 1 85 ? -3.710 16.134 -8.774 1.00 63.22 85 LEU A O 1
ATOM 666 N N . THR A 1 86 ? -2.195 16.622 -10.367 1.00 62.56 86 THR A N 1
ATOM 667 C CA . THR A 1 86 ? -3.142 16.551 -11.486 1.00 62.56 86 THR A CA 1
ATOM 668 C C . THR A 1 86 ? -3.709 15.130 -11.611 1.00 62.56 86 THR A C 1
ATOM 670 O O . THR A 1 86 ? -3.072 14.156 -11.202 1.00 62.56 86 THR A O 1
ATOM 673 N N . GLN A 1 87 ? -4.910 14.971 -12.186 1.00 64.06 87 GLN A N 1
ATOM 674 C CA . GLN A 1 87 ? -5.533 13.641 -12.346 1.00 64.06 87 GLN A CA 1
ATOM 675 C C . GLN A 1 87 ? -4.631 12.645 -13.094 1.00 64.06 87 GLN A C 1
ATOM 677 O O . GLN A 1 87 ? -4.684 11.448 -12.831 1.00 64.06 87 GLN A O 1
ATOM 682 N N . GLU A 1 88 ? -3.764 13.135 -13.981 1.00 68.62 88 GLU A N 1
ATOM 683 C CA . GLU A 1 88 ? -2.828 12.317 -14.756 1.00 68.62 88 GLU A CA 1
ATOM 684 C C . GLU A 1 88 ? -1.706 11.702 -13.907 1.00 68.62 88 GLU A C 1
ATOM 686 O O . GLU A 1 88 ? -1.079 10.738 -14.339 1.00 68.62 88 GLU A O 1
ATOM 691 N N . GLN A 1 89 ? -1.466 12.219 -12.699 1.00 80.06 89 GLN A N 1
ATOM 692 C CA . GLN A 1 89 ? -0.395 11.777 -11.799 1.00 80.06 89 GLN A CA 1
ATOM 693 C C . GLN A 1 89 ? -0.885 10.840 -10.687 1.00 80.06 89 GLN A C 1
ATOM 695 O O . GLN A 1 89 ? -0.078 10.364 -9.890 1.00 80.06 89 GLN A O 1
ATOM 700 N N . LYS A 1 90 ? -2.193 10.565 -10.617 1.00 90.06 90 LYS A N 1
ATOM 701 C CA . LYS A 1 90 ? -2.773 9.691 -9.593 1.00 90.06 90 LYS A CA 1
ATOM 702 C C . LYS A 1 90 ? -2.496 8.223 -9.921 1.00 90.06 90 LYS A C 1
ATOM 704 O O . LYS A 1 90 ? -2.663 7.786 -11.059 1.00 90.06 90 LYS A O 1
ATOM 709 N N . ILE A 1 91 ? -2.102 7.458 -8.911 1.00 93.56 91 ILE A N 1
ATOM 710 C CA . ILE A 1 91 ? -2.046 5.996 -8.957 1.00 93.56 91 ILE A CA 1
ATOM 711 C C . ILE A 1 91 ? -3.468 5.466 -8.772 1.00 93.56 91 ILE A C 1
ATOM 713 O O . ILE A 1 91 ? -4.199 5.903 -7.882 1.00 93.56 91 ILE A O 1
ATOM 717 N N . ILE A 1 92 ? -3.862 4.533 -9.626 1.00 94.94 92 ILE A N 1
ATOM 718 C CA . ILE A 1 92 ? -5.191 3.920 -9.652 1.00 94.94 92 ILE A CA 1
ATOM 719 C C . ILE A 1 92 ? -5.096 2.437 -9.277 1.00 94.94 92 ILE A C 1
ATOM 721 O O . ILE A 1 92 ? -5.981 1.915 -8.602 1.00 94.94 92 ILE A O 1
ATOM 725 N N . SER A 1 93 ? -4.023 1.750 -9.686 1.00 96.25 93 SER A N 1
ATOM 726 C CA . SER A 1 93 ? -3.857 0.310 -9.455 1.00 96.25 93 SER A CA 1
ATOM 727 C C . SER A 1 93 ? -2.558 -0.027 -8.730 1.00 96.25 93 SER A C 1
ATOM 729 O O . SER A 1 93 ? -1.500 0.514 -9.040 1.00 96.25 93 SER A O 1
ATOM 731 N N . LEU A 1 94 ? -2.652 -0.977 -7.794 1.00 97.19 94 LEU A N 1
ATOM 732 C CA . LEU A 1 94 ? -1.519 -1.557 -7.067 1.00 97.19 94 LEU A CA 1
ATOM 733 C C . LEU A 1 94 ? -1.024 -2.884 -7.663 1.00 97.19 94 LEU A C 1
ATOM 735 O O . LEU A 1 94 ? -0.174 -3.535 -7.056 1.00 97.19 94 LEU A O 1
ATOM 739 N N . LEU A 1 95 ? -1.555 -3.302 -8.818 1.00 96.50 95 LEU A N 1
ATOM 740 C CA . LEU A 1 95 ? -1.169 -4.560 -9.459 1.00 96.50 95 LEU A CA 1
ATOM 741 C C . LEU A 1 95 ? 0.353 -4.632 -9.656 1.00 96.50 95 LEU A C 1
ATOM 743 O O . LEU A 1 95 ? 0.976 -3.679 -10.131 1.00 96.50 95 LEU A O 1
ATOM 747 N N . GLY A 1 96 ? 0.930 -5.768 -9.276 1.00 97.19 96 GLY A N 1
ATOM 748 C CA . GLY A 1 96 ? 2.361 -6.029 -9.237 1.00 97.19 96 GLY A CA 1
ATOM 749 C C . GLY A 1 96 ? 2.947 -5.923 -7.829 1.00 97.19 96 GLY A C 1
ATOM 750 O O . GLY A 1 96 ? 3.899 -6.643 -7.516 1.00 97.19 96 GLY A O 1
ATOM 751 N N . LEU A 1 97 ? 2.384 -5.092 -6.939 1.00 98.06 97 LEU A N 1
ATOM 752 C CA . LEU A 1 97 ? 2.908 -4.947 -5.575 1.00 98.06 97 LEU A CA 1
ATOM 753 C C . LEU A 1 97 ? 2.793 -6.224 -4.739 1.00 98.06 97 LEU A C 1
ATOM 755 O O . LEU A 1 97 ? 3.540 -6.353 -3.774 1.00 98.06 97 LEU A O 1
ATOM 759 N N . GLU A 1 98 ? 1.981 -7.208 -5.131 1.00 98.12 98 GLU A N 1
ATOM 760 C CA . GLU A 1 98 ? 1.939 -8.533 -4.500 1.00 98.12 98 GLU A CA 1
ATOM 761 C C . GLU A 1 98 ? 3.304 -9.244 -4.485 1.00 98.12 98 GLU A C 1
ATOM 763 O O . GLU A 1 98 ? 3.551 -10.115 -3.648 1.00 98.12 98 GLU A O 1
ATOM 768 N N . HIS A 1 99 ? 4.220 -8.849 -5.376 1.00 98.44 99 HIS A N 1
ATOM 769 C CA . HIS A 1 99 ? 5.583 -9.367 -5.440 1.00 98.44 99 HIS A CA 1
ATOM 770 C C . HIS A 1 99 ? 6.591 -8.598 -4.572 1.00 98.44 99 HIS A C 1
ATOM 772 O O . HIS A 1 99 ? 7.707 -9.085 -4.364 1.00 98.44 99 HIS A O 1
ATOM 778 N N . ALA A 1 100 ? 6.223 -7.437 -4.023 1.00 98.56 100 ALA A N 1
ATOM 779 C CA . ALA A 1 100 ? 7.068 -6.623 -3.149 1.00 98.56 100 ALA A CA 1
ATOM 780 C C . ALA A 1 100 ? 7.097 -7.171 -1.710 1.00 98.56 100 ALA A C 1
ATOM 782 O O . ALA A 1 100 ? 6.872 -6.461 -0.736 1.00 98.56 100 ALA A O 1
ATOM 783 N N . THR A 1 101 ? 7.390 -8.464 -1.544 1.00 98.38 101 THR A N 1
ATOM 784 C CA . THR A 1 101 ? 7.246 -9.205 -0.274 1.00 98.38 101 THR A CA 1
ATOM 785 C C . THR A 1 101 ? 8.146 -8.716 0.868 1.00 98.38 101 THR A C 1
ATOM 787 O O . THR A 1 101 ? 8.020 -9.187 2.000 1.00 98.38 101 THR A O 1
ATOM 790 N N . ASN A 1 102 ? 9.087 -7.814 0.578 1.00 98.69 102 ASN A N 1
ATOM 791 C CA . ASN A 1 102 ? 9.960 -7.180 1.563 1.00 98.69 102 ASN A CA 1
ATOM 792 C C . ASN A 1 102 ? 9.510 -5.773 1.977 1.00 98.69 102 ASN A C 1
ATOM 794 O O . ASN A 1 102 ? 10.206 -5.150 2.772 1.00 98.69 102 ASN A O 1
ATOM 798 N N . LEU A 1 103 ? 8.373 -5.294 1.467 1.00 98.81 103 LEU A N 1
ATOM 799 C CA . LEU A 1 103 ? 7.853 -3.965 1.749 1.00 98.81 103 LEU A CA 1
ATOM 800 C C . LEU A 1 103 ? 7.409 -3.851 3.216 1.00 98.81 103 LEU A C 1
ATOM 802 O O . LEU A 1 103 ? 6.626 -4.664 3.710 1.00 98.81 103 LEU A O 1
ATOM 806 N N . GLU A 1 104 ? 7.925 -2.832 3.895 1.00 98.81 104 GLU A N 1
ATOM 807 C CA . GLU A 1 104 ? 7.689 -2.515 5.307 1.00 98.81 104 GLU A CA 1
ATOM 808 C C . GLU A 1 104 ? 6.861 -1.228 5.453 1.00 98.81 104 GLU A C 1
ATOM 810 O O . GLU A 1 104 ? 5.941 -1.179 6.270 1.00 98.81 104 GLU A O 1
ATOM 815 N N . ASP A 1 105 ? 7.127 -0.226 4.611 1.00 98.62 105 ASP A N 1
ATOM 816 C CA . ASP A 1 105 ? 6.453 1.075 4.637 1.00 98.62 105 ASP A CA 1
ATOM 817 C C . ASP A 1 105 ? 5.849 1.393 3.256 1.00 98.62 105 ASP A C 1
ATOM 819 O O . ASP A 1 105 ? 6.575 1.472 2.260 1.00 98.62 105 ASP A O 1
ATOM 823 N N . LEU A 1 106 ? 4.530 1.606 3.199 1.00 98.50 106 LEU A N 1
ATOM 824 C CA . LEU A 1 106 ? 3.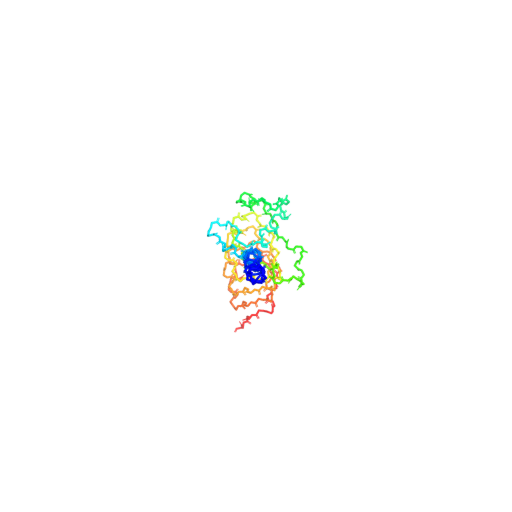813 2.013 1.987 1.00 98.50 106 LEU A CA 1
ATOM 825 C C . LEU A 1 106 ? 3.025 3.304 2.230 1.00 98.50 106 LEU A C 1
ATOM 827 O O . LEU A 1 106 ? 2.107 3.326 3.050 1.00 98.50 106 LEU A O 1
ATOM 831 N N . GLU A 1 107 ? 3.367 4.358 1.490 1.00 97.38 107 GLU A N 1
ATOM 832 C CA . GLU A 1 107 ? 2.732 5.677 1.581 1.00 97.38 107 GLU A CA 1
ATOM 833 C C . GLU A 1 107 ? 2.276 6.130 0.187 1.00 97.38 107 GLU A C 1
ATOM 835 O O . GLU A 1 107 ? 3.083 6.575 -0.633 1.00 97.38 107 GLU A O 1
ATOM 840 N N . LEU A 1 108 ? 0.977 5.968 -0.087 1.00 96.12 108 LEU A N 1
ATOM 841 C CA . LEU A 1 108 ? 0.318 6.299 -1.358 1.00 96.12 108 LEU A CA 1
ATOM 842 C C . LEU A 1 108 ? -0.960 7.126 -1.129 1.00 96.12 108 LEU A C 1
ATOM 844 O O . LEU A 1 108 ? -1.982 6.926 -1.794 1.00 96.12 108 LEU A O 1
ATOM 848 N N . GLN A 1 109 ? -0.921 8.051 -0.175 1.00 94.31 109 GLN A N 1
ATOM 849 C CA . GLN A 1 109 ? -2.003 9.001 0.067 1.00 94.31 109 GLN A CA 1
ATOM 850 C C . GLN A 1 109 ? -2.310 9.901 -1.142 1.00 94.31 109 GLN A C 1
ATOM 852 O O . GLN A 1 109 ? -1.470 10.060 -2.025 1.00 94.31 109 GLN A O 1
ATOM 857 N N . TYR A 1 110 ? -3.501 10.502 -1.177 1.00 93.31 110 TYR A N 1
ATOM 858 C CA . TYR A 1 110 ? -3.959 11.404 -2.244 1.00 93.31 110 TYR A CA 1
ATOM 859 C C . TYR A 1 110 ? -3.929 10.772 -3.643 1.00 93.31 110 TYR A C 1
ATOM 861 O O . TYR A 1 110 ? -3.517 11.414 -4.611 1.00 93.31 110 TYR A O 1
ATOM 869 N N . ASN A 1 111 ? -4.395 9.532 -3.780 1.00 94.06 111 ASN A N 1
ATOM 870 C CA . ASN A 1 111 ? -4.447 8.802 -5.049 1.00 94.06 111 ASN A CA 1
ATOM 871 C C . ASN A 1 111 ? -5.897 8.449 -5.439 1.00 94.06 111 ASN A C 1
ATOM 873 O O . ASN A 1 111 ? -6.855 9.070 -4.975 1.00 94.06 111 ASN A O 1
ATOM 877 N N . LYS A 1 112 ? -6.069 7.525 -6.388 1.00 94.75 112 LYS A N 1
ATOM 878 C CA . LYS A 1 112 ? -7.369 7.005 -6.843 1.00 94.75 112 LYS A CA 1
ATOM 879 C C . LYS A 1 112 ? -7.436 5.487 -6.714 1.00 94.75 112 LYS A C 1
ATOM 881 O O . LYS A 1 112 ? -8.067 4.806 -7.517 1.00 94.75 112 LYS A O 1
ATOM 886 N N . ILE A 1 113 ? -6.768 4.964 -5.690 1.00 97.00 113 ILE A N 1
ATOM 887 C CA . ILE A 1 113 ? -6.725 3.538 -5.389 1.00 97.00 113 ILE A CA 1
ATOM 888 C C . ILE A 1 113 ? -8.069 3.137 -4.785 1.00 97.00 113 ILE A C 1
ATOM 890 O O . ILE A 1 113 ? -8.521 3.731 -3.808 1.00 97.00 113 ILE A O 1
ATOM 894 N N . SER A 1 114 ? -8.700 2.114 -5.351 1.00 98.19 114 SER A N 1
ATOM 895 C CA . SER A 1 114 ? -9.916 1.506 -4.793 1.00 98.19 114 SER A CA 1
ATOM 896 C C . SER A 1 114 ? -9.729 0.038 -4.422 1.00 98.19 114 SER A C 1
ATOM 898 O O . SER A 1 114 ? -10.405 -0.457 -3.524 1.00 98.19 114 SER A O 1
ATOM 900 N N . ASP A 1 115 ? -8.820 -0.651 -5.116 1.00 98.38 115 ASP A N 1
ATOM 901 C CA . ASP A 1 115 ? -8.499 -2.061 -4.917 1.00 98.38 115 ASP A CA 1
ATOM 902 C C . ASP A 1 115 ? -7.105 -2.196 -4.295 1.00 98.38 115 ASP A C 1
ATOM 904 O O . ASP A 1 115 ? -6.099 -1.773 -4.870 1.00 98.38 115 ASP A O 1
ATOM 908 N N . ILE A 1 116 ? -7.065 -2.793 -3.105 1.00 98.69 116 ILE A N 1
ATOM 909 C CA . ILE A 1 116 ? -5.845 -3.039 -2.333 1.00 98.69 116 ILE A CA 1
ATOM 910 C C . ILE A 1 116 ? -5.518 -4.533 -2.195 1.00 98.69 116 ILE A C 1
ATOM 912 O O . ILE A 1 116 ? -4.698 -4.915 -1.360 1.00 98.69 116 ILE A O 1
ATOM 916 N N . THR A 1 117 ? -6.123 -5.400 -3.011 1.00 98.31 117 THR A N 1
ATOM 917 C CA . THR A 1 117 ? -5.915 -6.861 -2.964 1.00 98.31 117 THR A CA 1
ATOM 918 C C . THR A 1 117 ? -4.461 -7.286 -3.154 1.00 98.31 117 THR A C 1
ATOM 920 O O . THR A 1 117 ? -4.026 -8.253 -2.523 1.00 98.31 117 THR A O 1
ATOM 923 N N . ALA A 1 118 ? -3.674 -6.514 -3.908 1.00 98.31 118 ALA A N 1
ATOM 924 C CA . ALA A 1 118 ? -2.232 -6.716 -4.060 1.00 98.31 118 ALA A CA 1
ATOM 925 C C . ALA A 1 118 ? -1.469 -6.726 -2.715 1.00 98.31 118 ALA A C 1
ATOM 927 O O . ALA A 1 118 ? -0.390 -7.306 -2.611 1.00 98.31 118 ALA A O 1
ATOM 928 N N . LEU A 1 119 ? -2.029 -6.136 -1.650 1.00 98.69 119 LEU A N 1
ATOM 929 C CA . LEU A 1 119 ? -1.382 -6.056 -0.338 1.00 98.69 119 LEU A CA 1
ATOM 930 C C . LEU A 1 119 ? -1.525 -7.330 0.509 1.00 98.69 119 LEU A C 1
ATOM 932 O O . LEU A 1 119 ? -0.805 -7.472 1.496 1.00 98.69 119 LEU A O 1
ATOM 936 N N . ALA A 1 120 ? -2.409 -8.271 0.151 1.00 97.94 120 ALA A N 1
ATOM 937 C CA . ALA A 1 120 ? -2.843 -9.374 1.023 1.00 97.94 120 ALA A CA 1
ATOM 938 C C . ALA A 1 120 ? -1.696 -10.211 1.636 1.00 97.94 120 ALA A C 1
ATOM 940 O O . ALA A 1 120 ? -1.798 -10.707 2.768 1.00 97.94 120 ALA A O 1
ATOM 941 N N . ASN A 1 121 ? -0.583 -10.354 0.908 1.00 96.75 121 ASN A N 1
ATOM 942 C CA . ASN A 1 121 ? 0.570 -11.169 1.301 1.00 96.75 121 ASN A CA 1
ATOM 943 C C . ASN A 1 121 ? 1.803 -10.363 1.735 1.00 96.75 121 ASN A C 1
ATOM 945 O O . ASN A 1 121 ? 2.841 -10.955 2.033 1.00 96.75 121 ASN A O 1
ATOM 949 N N . LEU A 1 122 ? 1.705 -9.037 1.846 1.00 98.62 122 LEU A N 1
ATOM 950 C CA . LEU A 1 122 ? 2.818 -8.177 2.253 1.00 98.62 122 LEU A CA 1
ATOM 951 C C . LEU A 1 122 ? 2.971 -8.155 3.777 1.00 98.62 122 LEU A C 1
ATOM 953 O O . LEU A 1 122 ? 2.828 -7.134 4.442 1.00 98.62 122 LEU A O 1
ATOM 957 N N . LYS A 1 123 ? 3.263 -9.328 4.352 1.00 98.19 123 LYS A N 1
ATOM 958 C CA . LYS A 1 123 ? 3.260 -9.568 5.804 1.00 98.19 123 LYS A CA 1
ATOM 959 C C . LYS A 1 123 ? 4.295 -8.755 6.580 1.00 98.19 123 LYS A C 1
ATOM 961 O O . LYS A 1 123 ? 4.219 -8.725 7.803 1.00 98.19 123 LYS A O 1
ATOM 966 N N . LYS A 1 124 ? 5.262 -8.127 5.907 1.00 98.75 124 LYS A N 1
ATOM 967 C CA . LYS A 1 124 ? 6.255 -7.250 6.541 1.00 98.75 124 LYS A CA 1
ATOM 968 C C . LYS A 1 124 ? 5.787 -5.804 6.698 1.00 98.75 124 LYS A C 1
ATOM 970 O O . LYS A 1 124 ? 6.466 -5.057 7.395 1.00 98.75 124 LYS A O 1
ATOM 975 N N . LEU A 1 125 ? 4.638 -5.428 6.125 1.00 98.81 125 LEU A N 1
ATOM 976 C CA . LEU A 1 125 ? 4.096 -4.082 6.274 1.00 98.81 125 LEU A CA 1
ATOM 977 C C . LEU A 1 125 ? 3.901 -3.734 7.753 1.00 98.81 125 LEU A C 1
ATOM 979 O O . LEU A 1 125 ? 3.174 -4.408 8.484 1.00 98.81 125 LEU A O 1
ATOM 983 N N . SER A 1 126 ? 4.557 -2.653 8.162 1.00 98.81 126 SER A N 1
ATOM 984 C CA . SER A 1 126 ? 4.471 -2.028 9.477 1.00 98.81 126 SER A CA 1
ATOM 985 C C . SER A 1 126 ? 3.753 -0.682 9.410 1.00 98.81 126 SER A C 1
ATOM 987 O O . SER A 1 126 ? 3.131 -0.295 10.403 1.00 98.81 126 SER A O 1
ATOM 989 N N . LYS A 1 127 ? 3.842 0.041 8.287 1.00 98.81 127 LYS A N 1
ATOM 990 C CA . LYS A 1 127 ? 3.155 1.321 8.079 1.00 98.81 127 LYS A CA 1
ATOM 991 C C . LYS A 1 127 ? 2.422 1.317 6.747 1.00 98.81 127 LYS A C 1
ATOM 993 O O . LYS A 1 127 ? 3.009 0.983 5.718 1.00 98.81 127 LYS A O 1
ATOM 998 N N . LEU A 1 128 ? 1.152 1.705 6.782 1.00 98.75 128 LEU A N 1
ATOM 999 C CA . LEU A 1 128 ? 0.305 1.779 5.600 1.00 98.75 128 LEU A CA 1
ATOM 1000 C C . LEU A 1 128 ? -0.509 3.070 5.602 1.00 98.75 128 LEU A C 1
ATOM 1002 O O . LEU A 1 128 ? -1.461 3.199 6.376 1.00 98.75 128 LEU A O 1
ATOM 1006 N N . TYR A 1 129 ? -0.131 4.014 4.739 1.00 98.06 129 TYR A N 1
ATOM 1007 C CA . TYR A 1 129 ? -0.812 5.298 4.576 1.00 98.06 129 TYR A CA 1
ATOM 1008 C C . TYR A 1 129 ? -1.473 5.349 3.198 1.00 98.06 129 TYR A C 1
ATOM 1010 O O . TYR A 1 129 ? -0.803 5.409 2.168 1.00 98.06 129 TYR A O 1
ATOM 1018 N N . LEU A 1 130 ? -2.803 5.300 3.197 1.00 97.69 130 LEU A N 1
ATOM 1019 C CA . LEU A 1 130 ? -3.663 5.313 2.011 1.00 97.69 130 LEU A CA 1
ATOM 1020 C C . LEU A 1 130 ? -4.823 6.308 2.178 1.00 97.69 130 LEU A C 1
ATOM 1022 O O . LEU A 1 130 ? -5.903 6.105 1.622 1.00 97.69 130 LEU A O 1
ATOM 1026 N N . HIS A 1 131 ? -4.636 7.367 2.967 1.00 96.31 131 HIS A N 1
ATOM 1027 C CA . HIS A 1 131 ? -5.655 8.404 3.112 1.00 96.31 131 HIS A CA 1
ATOM 1028 C C . HIS A 1 131 ? -5.920 9.134 1.791 1.00 96.31 131 HIS A C 1
ATOM 1030 O O . HIS A 1 131 ? -5.066 9.133 0.902 1.00 96.31 131 HIS A O 1
ATOM 1036 N N . ASP A 1 132 ? -7.115 9.703 1.649 1.00 95.69 132 ASP A N 1
ATOM 1037 C CA . ASP A 1 132 ? -7.556 10.380 0.423 1.00 95.69 132 ASP A CA 1
ATOM 1038 C C . ASP A 1 132 ? -7.453 9.475 -0.818 1.00 95.69 132 ASP A C 1
ATOM 1040 O O . ASP A 1 132 ? -6.776 9.777 -1.803 1.00 95.69 132 ASP A O 1
ATOM 1044 N N . ASN A 1 133 ? -8.133 8.331 -0.746 1.00 96.81 133 ASN A N 1
ATOM 1045 C CA . ASN A 1 133 ? -8.294 7.367 -1.834 1.00 96.81 133 ASN A CA 1
ATOM 1046 C C . ASN A 1 133 ? -9.783 6.976 -1.975 1.00 96.81 133 ASN A C 1
ATOM 1048 O O . ASN A 1 133 ? -10.668 7.593 -1.382 1.00 96.81 133 ASN A O 1
ATOM 1052 N N . ASP A 1 134 ? -10.087 5.969 -2.795 1.00 97.81 134 ASP A N 1
ATOM 1053 C CA . ASP A 1 134 ? -11.451 5.503 -3.066 1.00 97.81 134 ASP A CA 1
ATOM 1054 C C . ASP A 1 134 ? -11.700 4.076 -2.524 1.00 97.81 134 ASP A C 1
ATOM 1056 O O . ASP A 1 134 ? -12.525 3.327 -3.056 1.00 97.81 134 ASP A O 1
ATOM 1060 N N . ILE A 1 135 ? -11.000 3.690 -1.449 1.00 98.62 135 ILE A N 1
ATOM 1061 C CA . ILE A 1 135 ? -11.045 2.346 -0.852 1.00 98.62 135 ILE A CA 1
ATOM 1062 C C . ILE A 1 135 ? -12.368 2.145 -0.111 1.00 98.62 135 ILE A C 1
ATOM 1064 O O . ILE A 1 135 ? -12.816 3.010 0.638 1.00 98.62 135 ILE A O 1
ATOM 1068 N N . SER A 1 136 ? -12.992 0.984 -0.293 1.00 98.19 136 SER A N 1
ATOM 1069 C CA . SER A 1 136 ? -14.224 0.608 0.424 1.00 98.19 136 SER A CA 1
ATOM 1070 C C . SER A 1 136 ? -14.138 -0.754 1.107 1.00 98.19 136 SER A C 1
ATOM 1072 O O . SER A 1 136 ? -14.739 -0.929 2.164 1.00 98.19 136 SER A O 1
ATOM 1074 N N . ASP A 1 137 ? -13.356 -1.679 0.546 1.00 98.50 137 ASP A N 1
ATOM 1075 C CA . ASP A 1 137 ? -13.088 -2.997 1.112 1.00 98.50 137 ASP A CA 1
ATOM 1076 C C . ASP A 1 137 ? -11.668 -3.044 1.690 1.00 98.50 137 ASP A C 1
ATOM 1078 O O . ASP A 1 137 ? -10.680 -2.837 0.983 1.00 98.50 137 ASP A O 1
ATOM 1082 N N . ILE A 1 138 ? -11.577 -3.321 2.992 1.00 98.56 138 ILE A N 1
ATOM 1083 C CA . ILE A 1 138 ? -10.314 -3.491 3.717 1.00 98.56 138 ILE A CA 1
ATOM 1084 C C . ILE A 1 138 ? -10.126 -4.904 4.280 1.00 98.56 138 ILE A C 1
ATOM 1086 O O . ILE A 1 138 ? -9.227 -5.130 5.090 1.00 98.56 138 ILE A O 1
ATOM 1090 N N . SER A 1 139 ? -10.936 -5.876 3.851 1.00 98.31 139 SER A N 1
ATOM 1091 C CA . SER A 1 139 ? -10.884 -7.275 4.302 1.00 98.31 139 SER A CA 1
ATOM 1092 C C . SER A 1 139 ? -9.480 -7.884 4.204 1.00 98.31 139 SER A C 1
ATOM 1094 O O . SER A 1 139 ? -9.040 -8.619 5.095 1.00 98.31 139 SER A O 1
ATOM 1096 N N . VAL A 1 140 ? -8.726 -7.501 3.171 1.00 97.81 140 VAL A N 1
ATOM 1097 C CA . VAL A 1 140 ? -7.356 -7.963 2.907 1.00 97.81 140 VAL A CA 1
ATOM 1098 C C . VAL A 1 140 ? -6.345 -7.536 3.972 1.00 97.81 140 VAL A C 1
ATOM 1100 O O . VAL A 1 140 ? -5.308 -8.185 4.126 1.00 97.81 140 VAL A O 1
ATOM 1103 N N . LEU A 1 141 ? -6.649 -6.495 4.755 1.00 98.56 141 LEU A N 1
ATOM 1104 C CA . LEU A 1 141 ? -5.791 -6.047 5.852 1.00 98.56 141 LEU A CA 1
ATOM 1105 C C . LEU A 1 141 ? -5.793 -7.032 7.026 1.00 98.56 141 LEU A C 1
ATOM 1107 O O . LEU A 1 141 ? -4.822 -7.068 7.772 1.00 98.56 141 LEU A O 1
ATOM 1111 N N . SER A 1 142 ? -6.818 -7.879 7.171 1.00 97.69 142 SER A N 1
ATOM 1112 C CA . SER A 1 142 ? -6.955 -8.819 8.301 1.00 97.69 142 SER A CA 1
ATOM 1113 C C . SER A 1 142 ? -5.748 -9.748 8.495 1.00 97.69 142 SER A C 1
ATOM 1115 O O . SER A 1 142 ? -5.465 -10.189 9.608 1.00 97.69 142 SER A O 1
ATOM 1117 N N . GLY A 1 143 ? -5.007 -10.031 7.421 1.00 96.62 143 GLY A N 1
ATOM 1118 C CA . GLY A 1 143 ? -3.799 -10.847 7.457 1.00 96.62 143 GLY A CA 1
ATOM 1119 C C . GLY A 1 143 ? -2.496 -10.074 7.685 1.00 96.62 143 GLY A C 1
ATOM 1120 O O . GLY A 1 143 ? -1.444 -10.712 7.666 1.00 96.62 143 GLY A O 1
ATOM 1121 N N . LEU A 1 144 ? -2.516 -8.746 7.830 1.00 98.44 144 LEU A N 1
ATOM 1122 C CA . LEU A 1 144 ? -1.331 -7.883 7.951 1.00 98.44 144 LEU A CA 1
ATOM 1123 C C . LEU A 1 144 ? -1.031 -7.551 9.416 1.00 98.44 144 LEU A C 1
ATOM 1125 O O . LEU A 1 144 ? -0.914 -6.397 9.817 1.00 98.44 144 LEU A O 1
ATOM 1129 N N . THR A 1 145 ? -0.893 -8.590 10.236 1.00 98.06 145 THR A N 1
ATOM 1130 C CA . THR A 1 145 ? -0.806 -8.482 11.701 1.00 98.06 145 THR A CA 1
ATOM 1131 C C . THR A 1 145 ? 0.427 -7.735 12.217 1.00 98.06 145 THR A C 1
ATOM 1133 O O . THR A 1 145 ? 0.487 -7.445 13.406 1.00 98.06 145 THR A O 1
ATOM 1136 N N . ASN A 1 146 ? 1.411 -7.429 11.365 1.00 98.44 146 ASN A N 1
ATOM 1137 C CA . ASN A 1 146 ? 2.589 -6.629 11.719 1.00 98.44 146 ASN A CA 1
ATOM 1138 C C . ASN A 1 146 ? 2.369 -5.113 11.594 1.00 98.44 146 ASN A C 1
ATOM 1140 O O . ASN A 1 146 ? 3.256 -4.352 11.985 1.00 98.44 146 ASN A O 1
ATOM 1144 N N . LEU A 1 147 ? 1.208 -4.668 11.094 1.00 98.75 147 LEU A N 1
ATOM 1145 C CA . LEU A 1 147 ? 0.877 -3.248 11.011 1.00 98.75 147 LEU A CA 1
ATOM 1146 C C . LEU A 1 147 ? 0.894 -2.601 12.398 1.00 98.75 147 LEU A C 1
ATOM 1148 O O . LEU A 1 147 ? 0.226 -3.059 13.324 1.00 98.75 147 LEU A O 1
ATOM 1152 N N . LYS A 1 148 ? 1.641 -1.502 12.503 1.00 98.88 148 LYS A N 1
ATOM 1153 C CA . LYS A 1 148 ? 1.727 -0.633 13.685 1.00 98.88 148 LYS A CA 1
ATOM 1154 C C . LYS A 1 148 ? 1.051 0.710 13.445 1.00 98.88 148 LYS A C 1
ATOM 1156 O O . LYS A 1 148 ? 0.460 1.256 14.373 1.00 98.88 148 LYS A O 1
ATOM 1161 N N . SER A 1 149 ? 1.088 1.205 12.208 1.00 98.88 149 SER A N 1
ATOM 1162 C CA . SER A 1 149 ? 0.426 2.449 11.813 1.00 98.88 149 SER A CA 1
ATOM 1163 C C . SER A 1 149 ? -0.433 2.235 10.571 1.00 98.88 149 SER A C 1
ATOM 1165 O O . SER A 1 149 ? 0.079 1.807 9.536 1.00 98.88 149 SER A O 1
ATOM 1167 N N . LEU A 1 150 ? -1.722 2.564 10.664 1.00 98.81 150 LEU A N 1
ATOM 1168 C CA . LEU A 1 150 ? -2.686 2.454 9.568 1.00 98.81 150 LEU A CA 1
ATOM 1169 C C . LEU A 1 150 ? -3.479 3.753 9.432 1.00 98.81 150 LEU A C 1
ATOM 1171 O O . LEU A 1 150 ? -4.245 4.109 10.325 1.00 98.81 150 LEU A O 1
ATOM 1175 N N . TRP A 1 151 ? -3.264 4.474 8.335 1.00 98.56 151 TRP A N 1
ATOM 1176 C CA . TRP A 1 151 ? -3.925 5.750 8.061 1.00 98.56 151 TRP A CA 1
ATOM 1177 C C . TRP A 1 151 ? -4.714 5.614 6.764 1.00 98.56 151 TRP A C 1
ATOM 1179 O O . TRP A 1 151 ? -4.141 5.607 5.676 1.00 98.56 151 TRP A O 1
ATOM 1189 N N . ILE A 1 152 ? -6.029 5.470 6.896 1.00 98.19 152 ILE A N 1
ATOM 1190 C CA . ILE A 1 152 ? -6.977 5.231 5.797 1.00 98.19 152 ILE A CA 1
ATOM 1191 C C . ILE A 1 152 ? -8.186 6.171 5.898 1.00 98.19 152 ILE A C 1
ATOM 1193 O O . ILE A 1 152 ? -9.276 5.857 5.413 1.00 98.19 152 ILE A O 1
ATOM 1197 N N . LEU A 1 153 ? -8.005 7.333 6.534 1.00 97.81 153 LEU A N 1
ATOM 1198 C CA . LEU A 1 153 ? -9.014 8.388 6.577 1.00 97.81 153 LEU A CA 1
ATOM 1199 C C . LEU A 1 153 ? -9.392 8.877 5.169 1.00 97.81 153 LEU A C 1
ATOM 1201 O O . LEU A 1 153 ? -8.639 8.677 4.215 1.00 97.81 153 LEU A O 1
ATOM 1205 N N . GLN A 1 154 ? -10.557 9.513 5.039 1.00 97.50 154 GLN A N 1
ATOM 1206 C CA . GLN A 1 154 ? -11.059 10.038 3.759 1.00 97.50 154 GLN A CA 1
ATOM 1207 C C . GLN A 1 154 ? -11.090 8.964 2.657 1.00 97.50 154 GLN A C 1
ATOM 1209 O O . GLN A 1 154 ? -10.572 9.139 1.556 1.00 97.50 154 GLN A O 1
ATOM 1214 N N . ASN A 1 155 ? -11.706 7.831 2.986 1.00 98.56 155 ASN A N 1
ATOM 1215 C CA . ASN A 1 155 ? -12.024 6.747 2.063 1.00 98.56 155 ASN A CA 1
ATOM 1216 C C . ASN A 1 155 ? -13.546 6.479 2.107 1.00 98.56 155 ASN A C 1
ATOM 1218 O O . ASN A 1 155 ? -14.344 7.320 2.528 1.00 98.56 155 ASN A O 1
ATOM 1222 N N . ARG A 1 156 ? -13.998 5.323 1.618 1.00 98.19 156 ARG A N 1
ATOM 1223 C CA . ARG A 1 156 ? -15.416 4.932 1.523 1.00 98.19 156 ARG A CA 1
ATOM 1224 C C . ARG A 1 156 ? -15.719 3.668 2.337 1.00 98.19 156 ARG A C 1
ATOM 1226 O O . ARG A 1 156 ? -16.636 2.927 1.985 1.00 98.19 156 ARG A O 1
ATOM 1233 N N . ILE A 1 157 ? -14.946 3.415 3.393 1.00 98.50 157 ILE A N 1
ATOM 1234 C CA . ILE A 1 157 ? -15.017 2.193 4.206 1.00 98.50 157 ILE A CA 1
ATOM 1235 C C . ILE A 1 157 ? -16.298 2.194 5.039 1.00 98.50 157 ILE A C 1
ATOM 1237 O O . ILE A 1 157 ? -16.671 3.222 5.604 1.00 98.50 157 ILE A O 1
ATOM 1241 N N . THR A 1 158 ? -16.956 1.040 5.108 1.00 97.56 158 THR A N 1
ATOM 1242 C CA . THR A 1 158 ? -18.175 0.814 5.906 1.00 97.56 158 THR A CA 1
ATOM 1243 C C . THR A 1 158 ? -17.958 -0.299 6.929 1.00 97.56 158 THR A C 1
ATOM 1245 O O . THR A 1 158 ? -18.249 -0.109 8.104 1.00 97.56 158 THR A O 1
ATOM 1248 N N . ASP A 1 159 ? -17.374 -1.423 6.504 1.00 97.19 159 ASP A N 1
ATOM 1249 C CA . ASP A 1 159 ? -17.007 -2.548 7.366 1.00 97.19 159 ASP A CA 1
ATOM 1250 C C . ASP A 1 159 ? -15.547 -2.444 7.841 1.00 97.19 159 ASP A C 1
ATOM 1252 O O . ASP A 1 159 ? -14.611 -2.388 7.040 1.00 97.19 159 ASP A O 1
ATOM 1256 N N . VAL A 1 160 ? -15.356 -2.450 9.162 1.00 97.19 160 VAL A N 1
ATOM 1257 C CA . VAL A 1 160 ? -14.044 -2.405 9.828 1.00 97.19 160 VAL A CA 1
ATOM 1258 C C . VAL A 1 160 ? -13.673 -3.709 10.541 1.00 97.19 160 VAL A C 1
ATOM 1260 O O . VAL A 1 160 ? -12.689 -3.756 11.280 1.00 97.19 160 VAL A O 1
ATOM 1263 N N . SER A 1 161 ? -14.407 -4.798 10.304 1.00 97.00 161 SER A N 1
ATOM 1264 C CA . SER A 1 161 ? -14.181 -6.115 10.917 1.00 97.00 161 SER A CA 1
ATOM 1265 C C . SER A 1 161 ? -12.749 -6.633 10.728 1.00 97.00 161 SER A C 1
ATOM 1267 O O . SER A 1 161 ? -12.187 -7.267 11.629 1.00 97.00 161 SER A O 1
ATOM 1269 N N . ALA A 1 162 ? -12.110 -6.287 9.606 1.00 97.19 162 ALA A N 1
ATOM 1270 C CA . ALA A 1 162 ? -10.717 -6.607 9.307 1.00 97.19 162 ALA A CA 1
ATOM 1271 C C . ALA A 1 162 ? -9.723 -6.073 10.355 1.00 97.19 162 ALA A C 1
ATOM 1273 O O . ALA A 1 162 ? -8.699 -6.711 10.613 1.00 97.19 162 ALA A O 1
ATOM 1274 N N . LEU A 1 163 ? -10.032 -4.938 10.997 1.00 97.56 163 LEU A N 1
ATOM 1275 C CA . LEU A 1 163 ? -9.155 -4.294 11.979 1.00 97.56 163 LEU A CA 1
ATOM 1276 C C . LEU A 1 163 ? -9.030 -5.109 13.273 1.00 97.56 163 LEU A C 1
ATOM 1278 O O . LEU A 1 163 ? -8.007 -5.029 13.947 1.00 97.56 163 LEU A O 1
ATOM 1282 N N . SER A 1 164 ? -10.010 -5.967 13.585 1.00 97.12 164 SER A N 1
ATOM 1283 C CA . SER A 1 164 ? -10.006 -6.815 14.791 1.00 97.12 164 SER A CA 1
ATOM 1284 C C . SER A 1 164 ? -8.816 -7.782 14.876 1.00 97.12 164 SER A C 1
ATOM 1286 O O . SER A 1 164 ? -8.506 -8.297 15.951 1.00 97.12 164 SER A O 1
ATOM 1288 N N . LYS A 1 165 ? -8.146 -8.054 13.748 1.00 96.94 165 LYS A N 1
ATOM 1289 C CA . LYS A 1 165 ? -6.968 -8.931 13.667 1.00 96.94 165 LYS A CA 1
ATOM 1290 C C . LYS A 1 165 ? -5.640 -8.180 13.774 1.00 96.94 165 LYS A C 1
ATOM 1292 O O . LYS A 1 165 ? -4.602 -8.813 13.960 1.00 96.94 165 LYS A O 1
ATOM 1297 N N . LEU A 1 166 ? -5.652 -6.849 13.694 1.00 98.00 166 LEU A N 1
ATOM 1298 C CA . LEU A 1 166 ? -4.456 -6.005 13.723 1.00 98.00 166 LEU A CA 1
ATOM 1299 C C . LEU A 1 166 ? -3.997 -5.735 15.163 1.00 98.00 166 LEU A C 1
ATOM 1301 O O . LEU A 1 166 ? -3.943 -4.601 15.622 1.00 98.00 166 LEU A O 1
ATOM 1305 N N . ILE A 1 167 ? -3.654 -6.799 15.888 1.00 96.69 167 ILE A N 1
ATOM 1306 C CA . ILE A 1 167 ? -3.350 -6.756 17.330 1.00 96.69 167 ILE A CA 1
ATOM 1307 C C . ILE A 1 167 ? -2.117 -5.915 17.705 1.00 96.69 167 ILE A C 1
ATOM 1309 O O . ILE A 1 167 ? -1.957 -5.562 18.868 1.00 96.69 167 ILE A O 1
ATOM 1313 N N . ASN A 1 168 ? -1.241 -5.612 16.742 1.00 98.19 168 ASN A N 1
ATOM 1314 C CA . ASN A 1 168 ? -0.030 -4.811 16.951 1.00 98.19 168 ASN A CA 1
ATOM 1315 C C . ASN A 1 168 ? -0.213 -3.330 16.586 1.00 98.19 168 ASN A C 1
ATOM 1317 O O . ASN A 1 168 ? 0.763 -2.577 16.597 1.00 98.19 168 ASN A O 1
ATOM 1321 N N . LEU A 1 169 ? -1.435 -2.913 16.246 1.00 98.31 169 LEU A N 1
ATOM 1322 C CA . LEU A 1 169 ? -1.710 -1.558 15.802 1.00 98.31 169 LEU A CA 1
ATOM 1323 C C . LEU A 1 169 ? -1.590 -0.566 16.967 1.00 98.31 169 LEU A C 1
ATOM 1325 O O . LEU A 1 169 ? -2.196 -0.738 18.020 1.00 98.31 169 LEU A O 1
ATOM 1329 N N . GLN A 1 170 ? -0.790 0.474 16.764 1.00 98.62 170 GLN A N 1
ATOM 1330 C CA . GLN A 1 170 ? -0.489 1.521 17.747 1.00 98.62 170 GLN A CA 1
ATOM 1331 C C . GLN A 1 170 ? -1.087 2.865 17.328 1.00 98.62 170 GLN A C 1
ATOM 1333 O O . GLN A 1 170 ? -1.471 3.671 18.173 1.00 98.62 170 GLN A O 1
ATOM 1338 N N . HIS A 1 171 ? -1.184 3.094 16.017 1.00 98.69 171 HIS A N 1
ATOM 1339 C CA . HIS A 1 171 ? -1.740 4.304 15.430 1.00 98.69 171 HIS A CA 1
ATOM 1340 C C . HIS A 1 171 ? -2.770 3.933 14.365 1.00 98.69 171 HIS A C 1
ATOM 1342 O O . HIS A 1 171 ? -2.460 3.207 13.416 1.00 98.69 171 HIS A O 1
ATOM 1348 N N . LEU A 1 172 ? -3.984 4.453 14.518 1.00 98.44 172 LEU A N 1
ATOM 1349 C CA . LEU A 1 172 ? -5.098 4.220 13.610 1.00 98.44 172 LEU A CA 1
ATOM 1350 C C . LEU A 1 172 ? -5.801 5.541 13.325 1.00 98.44 172 LEU A C 1
ATOM 1352 O O . LEU A 1 172 ? -6.245 6.204 14.259 1.00 98.44 172 LEU A O 1
ATOM 1356 N N . ASP A 1 173 ? -5.940 5.870 12.046 1.00 98.38 173 ASP A N 1
ATOM 1357 C CA . ASP A 1 173 ? -6.841 6.926 11.601 1.00 98.38 173 ASP A CA 1
ATOM 1358 C C . ASP A 1 173 ? -7.767 6.403 10.497 1.00 98.38 173 ASP A C 1
ATOM 1360 O O . ASP A 1 173 ? -7.323 5.964 9.431 1.00 98.38 173 ASP A O 1
ATOM 1364 N N . ILE A 1 174 ? -9.064 6.432 10.797 1.00 97.50 174 ILE A N 1
ATOM 1365 C CA . ILE A 1 174 ? -10.170 6.011 9.929 1.00 97.50 174 ILE A CA 1
ATOM 1366 C C . ILE A 1 174 ? -11.228 7.109 9.802 1.00 97.50 174 ILE A C 1
ATOM 1368 O O . ILE A 1 174 ? -12.344 6.832 9.356 1.00 97.50 174 ILE A O 1
ATOM 1372 N N . ALA A 1 175 ? -10.908 8.344 10.201 1.00 97.62 175 ALA A N 1
ATOM 1373 C CA . ALA A 1 175 ? -11.833 9.465 10.129 1.00 97.62 175 ALA A CA 1
ATOM 1374 C C . ALA A 1 175 ? -12.364 9.671 8.699 1.00 97.62 175 ALA A C 1
ATOM 1376 O O . ALA A 1 175 ? -11.757 9.252 7.714 1.00 97.62 175 ALA A O 1
ATOM 1377 N N . PHE A 1 176 ? -13.520 10.320 8.568 1.00 97.31 176 PHE A N 1
ATOM 1378 C CA . PHE A 1 176 ? -14.110 10.637 7.258 1.00 97.31 176 PHE A CA 1
ATOM 1379 C C . PHE A 1 176 ? -14.309 9.414 6.339 1.00 97.31 176 PHE A C 1
ATOM 1381 O O . PHE A 1 176 ? -14.204 9.516 5.120 1.00 97.31 176 PHE A O 1
ATOM 1388 N N . ASN A 1 177 ? -14.604 8.256 6.932 1.00 98.06 177 ASN A N 1
ATOM 1389 C CA . ASN A 1 177 ? -15.152 7.091 6.242 1.00 98.06 177 ASN A CA 1
ATOM 1390 C C . ASN A 1 177 ? -16.680 7.033 6.415 1.00 98.06 177 ASN A C 1
ATOM 1392 O O . ASN A 1 177 ? -17.291 7.927 6.998 1.00 98.06 177 ASN A O 1
ATOM 1396 N N . LYS A 1 178 ? -17.314 5.976 5.903 1.00 96.88 178 LYS A N 1
ATOM 1397 C CA . LYS A 1 178 ? -18.764 5.735 5.984 1.00 96.88 178 LYS A CA 1
ATOM 1398 C C . LYS A 1 178 ? -19.109 4.700 7.060 1.00 96.88 178 LYS A C 1
ATOM 1400 O O . LYS A 1 178 ? -19.995 3.875 6.866 1.00 96.88 178 LYS A O 1
ATOM 1405 N N . ILE A 1 179 ? -18.371 4.721 8.165 1.00 93.19 179 ILE A N 1
ATOM 1406 C CA . ILE A 1 179 ? -18.552 3.788 9.278 1.00 93.19 179 ILE A CA 1
ATOM 1407 C C . ILE A 1 179 ? -19.800 4.211 10.055 1.00 93.19 179 ILE A C 1
ATOM 1409 O O . ILE A 1 179 ? -19.933 5.377 10.428 1.00 93.19 179 ILE A O 1
ATOM 1413 N N . SER A 1 180 ? -20.701 3.264 10.284 1.00 84.31 180 SER A N 1
ATOM 1414 C CA . SER A 1 180 ? -21.868 3.411 11.153 1.00 84.31 180 SER A CA 1
ATOM 1415 C C . SER A 1 180 ? -21.755 2.445 12.330 1.00 84.31 180 SER A C 1
ATOM 1417 O O . SER A 1 180 ? -21.151 1.383 12.176 1.00 84.31 180 SER A O 1
ATOM 1419 N N . ASP A 1 181 ? -22.324 2.832 13.471 1.00 65.06 181 ASP A N 1
ATOM 1420 C CA . ASP A 1 181 ? -22.550 1.950 14.629 1.00 65.06 181 ASP A CA 1
ATOM 1421 C C . ASP A 1 181 ? -23.578 0.852 14.295 1.00 65.06 181 ASP A C 1
ATOM 1423 O O . ASP A 1 181 ? -24.544 1.169 13.553 1.00 65.06 181 ASP A O 1
#

Secondary structure (DSSP, 8-state):
--SHHHHHHHHHHHHHHHHHHHHHHSSSSTTS-------TT-SS--HHHHHHHHHHTT--TT----HHHHTT-SEEE-TT-STT--GGG-----TTGGG-TT--EEE--SS-----GGGTT-TT--EEE--SS-----GGGGG-TT-SEEE--SS-----GGGGG-TT--EEE-TTS----

pLDDT: mean 83.4, std 21.32, range [37.91, 98.88]

Radius of gyration: 25.66 Å; Cα contacts (8 Å, |Δi|>4): 305; chains: 1; bounding box: 40×42×95 Å

Solvent-accessible surface area (backbone atoms only — not comparable to full-atom values): 9944 Å² total; per-residue (Å²): 137,76,71,68,58,57,55,56,52,54,54,52,52,56,60,58,57,58,56,58,55,53,54,58,59,58,59,68,58,71,69,74,69,71,71,68,70,70,57,98,80,52,64,53,61,30,66,48,46,46,51,51,51,26,61,73,68,72,47,57,91,87,57,76,85,46,63,72,58,35,43,67,32,42,60,50,68,57,90,70,56,51,92,80,60,53,83,90,63,42,39,48,52,47,56,49,52,56,49,20,53,49,26,26,36,42,36,56,36,59,30,51,35,42,62,58,67,36,53,42,67,31,53,51,25,31,34,43,34,43,24,41,26,56,31,41,72,48,64,50,54,34,62,30,44,52,24,29,36,43,34,46,22,42,27,53,31,49,70,63,74,28,57,78,48,34,80,52,53,77,43,79,40,60,54,69,39,57,64,71,136